Protein AF-A0AB34JFD6-F1 (afdb_monomer_lite)

Radius of gyration: 21.85 Å; chains: 1; bounding box: 67×62×61 Å

Secondary structure (DSSP, 8-state):
------TTTTTHHHHHHHHHHTT----------------------HHHHHHHHHHHHHHHHHHHHHTT-HHHHHHHHHHHHHHS-TT-TTHHHHHHHHHHHHHHTSS---HHHHHHHHHHHH-TTS-HHHHHHHHHHHHHHHHHTT-HHHHHHHHHHHHHHHHHHTTT-TT-EEEEEETTEEEEEEHHHHHHHHHHHHHHHHHHHTT-----------------

pLDDT: mean 81.13, std 20.39, range [34.66, 98.62]

Sequence (224 aa):
MRLVVLHANVVLLVFSMRALLCAGLDEPRVHSDGPAAHSHTPDSTAPASRNVVAEQRLHAAQQASVSDDWEAVARLYLEAYLRSDGTWPLKYNCLSGFASVLRERHFPINQYYTRVLQQISEESSVPPLHRVQAHFTLGFLSHLAGKETSASTFYRKALTEIREQRENIRTESVTINSRTGFQAIAVQDIFNELEQHAQENLNLLQGISRGVTASSTSDATREL

Structure (mmCIF, N/CA/C/O backbone):
data_AF-A0AB34JFD6-F1
#
_entry.id   AF-A0AB34JFD6-F1
#
loop_
_atom_site.group_PDB
_atom_site.id
_atom_site.type_symbol
_atom_site.label_atom_id
_atom_site.label_alt_id
_atom_site.label_comp_id
_atom_site.label_asym_id
_atom_site.label_entity_id
_atom_site.label_seq_id
_atom_site.pdbx_PDB_ins_code
_atom_site.Cartn_x
_atom_site.Cartn_y
_atom_site.Cartn_z
_atom_site.occupancy
_atom_site.B_iso_or_equiv
_atom_site.auth_seq_id
_atom_site.auth_comp_id
_atom_site.auth_asym_id
_atom_site.auth_atom_id
_atom_site.pdbx_PDB_model_num
ATOM 1 N N . MET A 1 1 ? -20.026 5.921 10.399 1.00 52.56 1 MET A N 1
ATOM 2 C CA . MET A 1 1 ? -18.746 6.659 10.387 1.00 52.56 1 MET A CA 1
ATOM 3 C C . MET A 1 1 ? -18.074 6.390 9.047 1.00 52.56 1 MET A C 1
ATOM 5 O O . MET A 1 1 ? -17.872 5.225 8.733 1.00 52.56 1 MET A O 1
ATOM 9 N N . ARG A 1 2 ? -17.861 7.405 8.198 1.00 56.84 2 ARG A N 1
ATOM 10 C CA . ARG A 1 2 ? -17.160 7.221 6.915 1.00 56.84 2 ARG A CA 1
ATOM 11 C C . ARG A 1 2 ? -15.669 7.426 7.175 1.00 56.84 2 ARG A C 1
ATOM 13 O O . ARG A 1 2 ? -15.296 8.487 7.663 1.00 56.84 2 ARG A O 1
ATOM 20 N N . LEU A 1 3 ? -14.857 6.401 6.923 1.00 60.34 3 LEU A N 1
ATOM 21 C CA . LEU A 1 3 ? -13.400 6.532 6.934 1.00 60.34 3 LEU A CA 1
ATOM 22 C C . LEU A 1 3 ? -12.968 7.542 5.872 1.00 60.34 3 LEU A C 1
ATOM 24 O O . LEU A 1 3 ? -13.621 7.657 4.829 1.00 60.34 3 LEU A O 1
ATOM 28 N N . VAL A 1 4 ? -11.841 8.213 6.110 1.00 66.56 4 VAL A N 1
ATOM 29 C CA . VAL A 1 4 ? -11.159 8.941 5.042 1.00 66.56 4 VAL A CA 1
ATOM 30 C C . VAL A 1 4 ? -10.513 7.890 4.146 1.00 66.56 4 VAL A C 1
ATOM 32 O O . VAL A 1 4 ? -9.439 7.354 4.419 1.00 66.56 4 VAL A O 1
ATOM 35 N N . VAL A 1 5 ? -11.258 7.502 3.114 1.00 60.69 5 VAL A N 1
ATOM 36 C CA . VAL A 1 5 ? -10.724 6.751 1.980 1.00 60.69 5 VAL A CA 1
ATOM 37 C C . VAL A 1 5 ? -9.889 7.735 1.177 1.00 60.69 5 VAL A C 1
ATOM 39 O O . VAL A 1 5 ? -10.351 8.856 0.973 1.00 60.69 5 VAL A O 1
ATOM 42 N N . LEU A 1 6 ? -8.698 7.304 0.753 1.00 55.34 6 LEU A N 1
ATOM 43 C CA . LEU A 1 6 ? -7.703 8.038 -0.038 1.00 55.34 6 LEU A CA 1
ATOM 44 C C . LEU A 1 6 ? -8.323 8.556 -1.360 1.00 55.34 6 LEU A C 1
ATOM 46 O O . LEU A 1 6 ? -8.106 8.007 -2.435 1.00 55.34 6 LEU A O 1
ATOM 50 N N . HIS A 1 7 ? -9.178 9.573 -1.278 1.00 48.34 7 HIS A N 1
ATOM 51 C CA . HIS A 1 7 ? -9.872 10.198 -2.394 1.00 48.34 7 HIS A CA 1
ATOM 52 C C . HIS A 1 7 ? -9.031 11.391 -2.828 1.00 48.34 7 HIS A C 1
ATOM 54 O O . HIS A 1 7 ? -9.126 12.440 -2.202 1.00 48.34 7 HIS A O 1
ATOM 60 N N . ALA A 1 8 ? -8.223 11.238 -3.881 1.00 43.12 8 ALA A N 1
ATOM 61 C CA . ALA A 1 8 ? -8.243 12.190 -5.003 1.00 43.12 8 ALA A CA 1
ATOM 62 C C . ALA A 1 8 ? -7.122 11.996 -6.031 1.00 43.12 8 ALA A C 1
ATOM 64 O O . ALA A 1 8 ? -7.365 12.336 -7.177 1.00 43.12 8 ALA A O 1
ATOM 65 N N . ASN A 1 9 ? -5.948 11.434 -5.720 1.00 43.62 9 ASN A N 1
ATOM 66 C CA . ASN A 1 9 ? -4.868 11.416 -6.731 1.00 43.62 9 ASN A CA 1
ATOM 67 C C . ASN A 1 9 ? -4.398 10.020 -7.162 1.00 43.62 9 ASN A C 1
ATOM 69 O O . ASN A 1 9 ? -4.050 9.839 -8.326 1.00 43.62 9 ASN A O 1
ATOM 73 N N . VAL A 1 10 ? -4.492 9.001 -6.300 1.00 44.53 10 VAL A N 1
ATOM 74 C CA . VAL A 1 10 ? -4.056 7.631 -6.650 1.00 44.53 10 VAL A CA 1
ATOM 75 C C . VAL A 1 10 ? -5.221 6.724 -7.083 1.00 44.53 10 VAL A C 1
ATOM 77 O O . VAL A 1 10 ? -5.079 5.937 -8.015 1.00 44.53 10 VAL A O 1
ATOM 80 N N . VAL A 1 11 ? -6.415 6.866 -6.491 1.00 43.91 11 VAL A N 1
ATOM 81 C CA . VAL A 1 11 ? -7.617 6.079 -6.872 1.00 43.91 11 VAL A CA 1
ATOM 82 C C . VAL A 1 11 ? -8.125 6.442 -8.273 1.00 43.91 11 VAL A C 1
ATOM 84 O O . VAL A 1 11 ? -8.681 5.609 -8.990 1.00 43.91 11 VAL A O 1
ATOM 87 N N . LEU A 1 12 ? -7.836 7.661 -8.731 1.00 45.31 12 LEU A N 1
ATOM 88 C CA . LEU A 1 12 ? -8.162 8.114 -10.079 1.00 45.31 12 LEU A CA 1
ATOM 89 C C . LEU A 1 12 ? -7.433 7.322 -11.180 1.00 45.31 12 LEU A C 1
ATOM 91 O O . LEU A 1 12 ? -7.828 7.409 -12.338 1.00 45.31 12 LEU A O 1
ATOM 95 N N . LEU A 1 13 ? -6.440 6.497 -10.849 1.00 49.78 13 LEU A N 1
ATOM 96 C CA . LEU A 1 13 ? -5.659 5.718 -11.813 1.00 49.78 13 LEU A CA 1
ATOM 97 C C . LEU A 1 13 ? -6.362 4.445 -12.276 1.00 49.78 13 LEU A C 1
ATOM 99 O O . LEU A 1 13 ? -6.335 4.136 -13.465 1.00 49.78 13 LEU A O 1
ATOM 103 N N . VAL A 1 14 ? -7.057 3.756 -11.371 1.00 47.94 14 VAL A N 1
ATOM 104 C CA . VAL A 1 14 ? -7.819 2.547 -11.719 1.00 47.94 14 VAL A CA 1
ATOM 105 C C . VAL A 1 14 ? -9.036 2.914 -12.575 1.00 47.94 14 VAL A C 1
ATOM 107 O O . VAL A 1 14 ? -9.324 2.247 -13.565 1.00 47.94 14 VAL A O 1
ATOM 110 N N . PHE A 1 15 ? -9.696 4.039 -12.275 1.00 44.38 15 PHE A N 1
ATOM 111 C CA . PHE A 1 15 ? -10.875 4.486 -13.024 1.00 44.38 15 PHE A CA 1
ATOM 112 C C . PHE A 1 15 ? -10.555 5.212 -14.338 1.00 44.38 15 PHE A C 1
ATOM 114 O O . PHE A 1 15 ? 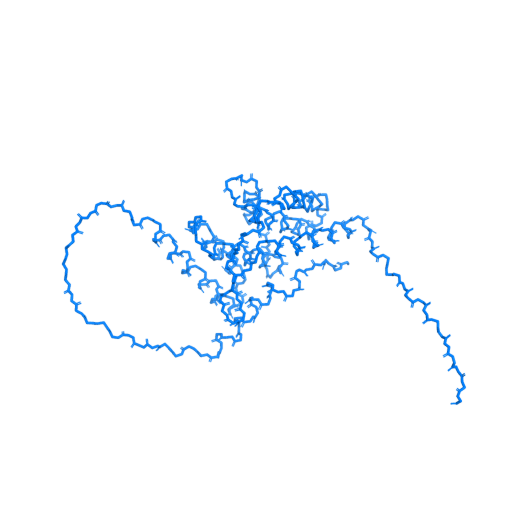-11.347 5.144 -15.277 1.00 44.38 15 PHE A O 1
ATOM 121 N N . SER A 1 16 ? -9.403 5.879 -14.459 1.00 46.16 16 SER A N 1
ATOM 122 C CA . SER A 1 16 ? -9.072 6.606 -15.698 1.00 46.16 16 SER A CA 1
ATOM 123 C C . SER A 1 16 ? -8.606 5.701 -16.836 1.00 46.16 16 SER A C 1
ATOM 125 O O . SER A 1 16 ? -8.732 6.081 -17.998 1.00 46.16 16 SER A O 1
ATOM 127 N N . MET A 1 17 ? -8.134 4.488 -16.537 1.00 44.16 17 MET A N 1
ATOM 128 C CA . MET A 1 17 ? -7.765 3.521 -17.576 1.00 44.16 17 MET A CA 1
ATOM 129 C C . MET A 1 17 ? -8.970 2.940 -18.318 1.00 44.16 17 MET A C 1
ATOM 131 O O . MET A 1 17 ? -8.853 2.665 -19.509 1.00 44.16 17 MET A O 1
ATOM 135 N N . ARG A 1 18 ? -10.148 2.856 -17.681 1.00 48.50 18 ARG A N 1
ATOM 136 C CA . ARG A 1 18 ? -11.393 2.449 -18.358 1.00 48.50 18 ARG A CA 1
ATOM 137 C C . ARG A 1 18 ? -11.782 3.426 -19.476 1.00 48.50 18 ARG A C 1
ATOM 139 O O . ARG A 1 18 ? -12.342 3.006 -20.478 1.00 48.50 18 ARG A O 1
ATOM 146 N N . ALA A 1 19 ? -11.434 4.710 -19.341 1.00 47.25 19 ALA A N 1
ATOM 147 C CA . ALA A 1 19 ? -11.661 5.714 -20.382 1.00 47.25 19 ALA A CA 1
ATOM 148 C C . ALA A 1 19 ? -10.597 5.680 -21.497 1.00 47.25 19 ALA A C 1
ATOM 150 O O . ALA A 1 19 ? -10.938 5.898 -22.656 1.00 47.25 19 ALA A O 1
ATOM 151 N N . LEU A 1 20 ? -9.330 5.381 -21.173 1.00 45.09 20 LEU A N 1
ATOM 152 C CA . LEU A 1 20 ? -8.241 5.341 -22.161 1.00 45.09 20 LEU A CA 1
ATOM 153 C C . LEU A 1 20 ? -8.241 4.060 -23.017 1.00 45.09 20 LEU A C 1
ATOM 155 O O . LEU A 1 20 ? -8.007 4.135 -24.217 1.00 45.09 20 LEU A O 1
ATOM 159 N N . LEU A 1 21 ? -8.547 2.893 -22.436 1.00 48.97 21 LEU A N 1
ATOM 160 C CA . LEU A 1 21 ? -8.591 1.614 -23.166 1.00 48.97 21 LEU A CA 1
ATOM 161 C C . LEU A 1 21 ? -9.785 1.510 -24.129 1.00 48.97 21 LEU A C 1
ATOM 163 O O . LEU A 1 21 ? -9.702 0.806 -25.131 1.00 48.97 21 LEU A O 1
ATOM 167 N N . CYS A 1 22 ? -10.869 2.252 -23.883 1.00 46.88 22 CYS A N 1
ATOM 168 C CA . CYS A 1 22 ? -11.980 2.366 -24.831 1.00 46.88 22 CYS A CA 1
ATOM 169 C C . CYS A 1 22 ? -11.708 3.358 -25.981 1.00 46.88 22 CYS A C 1
ATOM 171 O O . CYS A 1 22 ? -12.493 3.393 -26.925 1.00 46.88 22 CYS A O 1
ATOM 173 N N . ALA A 1 23 ? -10.630 4.152 -25.923 1.00 45.16 23 ALA A N 1
ATOM 174 C CA . ALA A 1 23 ? -10.366 5.245 -26.866 1.00 45.16 23 ALA A CA 1
ATOM 175 C C . ALA A 1 23 ? -9.412 4.897 -28.029 1.00 45.16 23 ALA A C 1
ATOM 177 O O . ALA A 1 23 ? -9.150 5.759 -28.861 1.00 45.16 23 ALA A O 1
ATOM 178 N N . GLY A 1 24 ? -8.959 3.644 -28.148 1.00 44.56 24 GLY A N 1
ATOM 179 C CA . GLY A 1 24 ? -8.250 3.163 -29.337 1.00 44.56 24 GLY A CA 1
ATOM 180 C C . GLY A 1 24 ? -6.726 3.212 -29.223 1.00 44.56 24 GLY A C 1
ATOM 181 O O . GLY A 1 24 ? -6.110 4.272 -29.161 1.00 44.56 24 GLY A O 1
ATOM 182 N N . LEU A 1 25 ? -6.120 2.026 -29.253 1.00 38.31 25 LEU A N 1
ATOM 183 C CA . LEU A 1 25 ? -4.723 1.839 -29.620 1.00 38.31 25 LEU A CA 1
ATOM 184 C C . LEU A 1 25 ? -4.711 1.180 -31.003 1.00 38.31 25 LEU A C 1
ATOM 186 O O . LEU A 1 25 ? -4.852 -0.035 -31.118 1.00 38.31 25 LEU A O 1
ATOM 190 N N . ASP A 1 26 ? -4.587 2.000 -32.047 1.00 39.81 26 ASP A N 1
ATOM 191 C CA . ASP A 1 26 ? -4.071 1.543 -33.337 1.00 39.81 26 ASP A CA 1
ATOM 192 C C . ASP A 1 26 ? -2.579 1.244 -33.139 1.00 39.81 26 ASP A C 1
ATOM 194 O O . ASP A 1 26 ? -1.759 2.153 -32.988 1.00 39.81 26 ASP A O 1
ATOM 198 N N . GLU A 1 27 ? -2.220 -0.037 -33.073 1.00 34.66 27 GLU A N 1
ATOM 199 C CA . GLU A 1 27 ? -0.820 -0.447 -32.992 1.00 34.66 27 GLU A CA 1
ATOM 200 C C . GLU A 1 27 ? -0.107 -0.225 -34.340 1.00 34.66 27 GLU A C 1
ATOM 202 O O . GLU A 1 27 ? -0.566 -0.723 -35.377 1.00 34.66 27 GLU A O 1
ATOM 207 N N . PRO A 1 28 ? 1.057 0.450 -34.372 1.00 39.81 28 PRO A N 1
ATOM 208 C CA . PRO A 1 28 ? 1.896 0.466 -35.559 1.00 39.81 28 PRO A CA 1
ATOM 209 C C . PRO A 1 28 ? 2.534 -0.917 -35.761 1.00 39.81 28 PRO A C 1
ATOM 211 O O . PRO A 1 28 ? 3.374 -1.363 -34.980 1.00 39.81 28 PRO A O 1
ATOM 214 N N . ARG A 1 29 ? 2.151 -1.597 -36.848 1.00 36.78 29 ARG A N 1
ATOM 215 C CA . ARG A 1 29 ? 2.790 -2.838 -37.315 1.00 36.78 29 ARG A CA 1
ATOM 216 C C . ARG A 1 29 ? 4.260 -2.580 -37.651 1.00 36.78 29 ARG A C 1
ATOM 218 O O . ARG A 1 29 ? 4.564 -1.959 -38.666 1.00 36.78 29 ARG A O 1
ATOM 225 N N . VAL A 1 30 ? 5.167 -3.115 -36.840 1.00 47.16 30 VAL A N 1
ATOM 226 C CA . VAL A 1 30 ? 6.602 -3.151 -37.144 1.00 47.16 30 VAL A CA 1
ATOM 227 C C . VAL A 1 30 ? 6.907 -4.418 -37.948 1.00 47.16 30 VAL A C 1
ATOM 229 O O . VAL A 1 30 ? 6.639 -5.531 -37.501 1.00 47.16 30 VAL A O 1
ATOM 232 N N . HIS A 1 31 ? 7.438 -4.244 -39.160 1.00 43.56 31 HIS A N 1
ATOM 233 C CA . HIS A 1 31 ? 8.018 -5.316 -39.974 1.00 43.56 31 HIS A CA 1
ATOM 234 C C . HIS A 1 31 ? 9.386 -5.728 -39.417 1.00 43.56 31 HIS A C 1
ATOM 236 O O . HIS A 1 31 ? 10.233 -4.872 -39.168 1.00 43.56 31 HIS A O 1
ATOM 242 N N . SER A 1 32 ? 9.608 -7.036 -39.257 1.00 41.19 32 SER A N 1
ATOM 243 C CA . SER A 1 32 ? 10.909 -7.616 -38.920 1.00 41.19 32 SER A CA 1
ATOM 244 C C . SER A 1 32 ? 11.476 -8.377 -40.118 1.00 41.19 32 SER A C 1
ATOM 246 O O . SER A 1 32 ? 10.872 -9.362 -40.539 1.00 41.19 32 SER A O 1
ATOM 248 N N . ASP A 1 33 ? 12.653 -7.977 -40.593 1.00 46.12 33 ASP A N 1
ATOM 249 C CA . ASP A 1 33 ? 13.474 -8.762 -41.516 1.00 46.12 33 ASP A CA 1
ATOM 250 C C . ASP A 1 33 ? 14.865 -9.016 -40.915 1.00 46.12 33 ASP A C 1
ATOM 252 O O . ASP A 1 33 ? 15.607 -8.083 -40.616 1.00 46.12 33 ASP A O 1
ATOM 256 N N . GLY A 1 34 ? 15.220 -10.302 -40.825 1.00 42.66 34 GLY A N 1
ATOM 257 C CA . GLY A 1 34 ? 16.550 -10.816 -41.182 1.00 42.66 34 GLY A CA 1
ATOM 258 C C . GLY A 1 34 ? 17.643 -10.971 -40.100 1.00 42.66 34 GLY A C 1
ATOM 259 O O . GLY A 1 34 ? 17.653 -10.233 -39.123 1.00 42.66 34 GLY A O 1
ATOM 260 N N . PRO A 1 35 ? 18.579 -11.944 -40.252 1.00 63.28 35 PRO A N 1
ATOM 261 C CA . PRO A 1 35 ? 19.191 -12.661 -39.124 1.00 63.28 35 PRO A CA 1
ATOM 262 C C . PRO A 1 35 ? 20.736 -12.582 -39.010 1.00 63.28 35 PRO A C 1
ATOM 264 O O . PRO A 1 35 ? 21.420 -12.201 -39.954 1.00 63.28 35 PRO A O 1
ATOM 267 N N . ALA A 1 36 ? 21.246 -13.094 -37.872 1.00 46.47 36 ALA A N 1
ATOM 268 C CA . ALA A 1 36 ? 22.411 -13.997 -37.702 1.00 46.47 36 ALA A CA 1
ATOM 269 C C . ALA A 1 36 ? 23.530 -13.592 -36.699 1.00 46.47 36 ALA A C 1
ATOM 271 O O . ALA A 1 36 ? 24.209 -12.585 -36.851 1.00 46.47 36 ALA A O 1
ATOM 272 N N . ALA A 1 37 ? 23.782 -14.544 -35.781 1.00 46.91 37 ALA A N 1
ATOM 273 C CA . ALA A 1 37 ? 25.081 -15.105 -35.365 1.00 46.91 37 ALA A CA 1
ATOM 274 C C . ALA A 1 37 ? 25.967 -14.465 -34.254 1.00 46.91 37 ALA A C 1
ATOM 276 O O . ALA A 1 37 ? 26.655 -13.473 -34.443 1.00 46.91 37 ALA A O 1
ATOM 277 N N . HIS A 1 38 ? 26.056 -15.248 -33.162 1.00 48.41 38 HIS A N 1
ATOM 278 C CA . HIS A 1 38 ? 27.198 -15.561 -32.275 1.00 48.41 38 HIS A CA 1
ATOM 279 C C . HIS A 1 38 ? 27.857 -14.483 -31.388 1.00 48.41 38 HIS A C 1
ATOM 281 O O . HIS A 1 38 ? 28.717 -13.732 -31.822 1.00 48.41 38 HIS A O 1
ATOM 287 N N . SER A 1 39 ? 27.662 -14.605 -30.067 1.00 42.84 39 SER A N 1
ATOM 288 C CA . SER A 1 39 ? 28.746 -14.985 -29.136 1.00 42.84 39 SER A CA 1
ATOM 289 C C . SER A 1 39 ? 28.167 -15.392 -27.773 1.00 42.84 39 SER A C 1
ATOM 291 O O . SER A 1 39 ? 27.260 -14.752 -27.248 1.00 42.84 39 SER A O 1
ATOM 293 N N . HIS A 1 40 ? 28.652 -16.510 -27.232 1.00 54.66 40 HIS A N 1
ATOM 294 C CA . HIS A 1 40 ? 28.313 -16.988 -25.894 1.00 54.66 40 HIS A CA 1
ATOM 295 C C . HIS A 1 40 ? 29.244 -16.317 -24.879 1.00 54.66 40 HIS A C 1
ATOM 297 O O . HIS A 1 40 ? 30.433 -16.628 -24.826 1.00 54.66 40 HIS A O 1
ATOM 303 N N . THR A 1 41 ? 28.690 -15.443 -24.046 1.00 54.88 41 THR A N 1
ATOM 304 C CA . THR A 1 41 ? 29.249 -15.057 -22.746 1.00 54.88 41 THR A CA 1
ATOM 305 C C . THR A 1 41 ? 28.314 -15.562 -21.644 1.00 54.88 41 THR A C 1
ATOM 307 O O . THR A 1 41 ? 27.093 -15.546 -21.825 1.00 54.88 41 THR A O 1
ATOM 310 N N . PRO A 1 42 ? 28.842 -16.067 -20.516 1.00 53.03 42 PRO A N 1
ATOM 311 C CA . PRO A 1 42 ? 28.006 -16.548 -19.434 1.00 53.03 42 PRO A CA 1
ATOM 312 C C . PRO A 1 42 ? 27.448 -15.374 -18.617 1.00 53.03 42 PRO A C 1
ATOM 314 O O . PRO A 1 42 ? 28.182 -14.543 -18.093 1.00 53.03 42 PRO A O 1
ATOM 317 N N . ASP A 1 43 ? 26.121 -15.384 -18.523 1.00 49.81 43 ASP A N 1
ATOM 318 C CA . ASP A 1 43 ? 25.337 -15.197 -17.300 1.00 49.81 43 ASP A CA 1
ATOM 319 C C . ASP A 1 43 ? 25.352 -13.821 -16.602 1.00 49.81 43 ASP A C 1
ATOM 321 O O . ASP A 1 43 ? 25.936 -13.614 -15.541 1.00 49.81 43 ASP A O 1
ATOM 325 N N . SER A 1 44 ? 24.597 -12.879 -17.180 1.00 49.16 44 SER A N 1
ATOM 326 C CA . SER A 1 44 ? 24.028 -11.726 -16.458 1.00 49.16 44 SER A CA 1
ATOM 327 C C . SER A 1 44 ? 22.696 -11.273 -17.088 1.00 49.16 44 SER A C 1
ATOM 329 O O . SER A 1 44 ? 22.477 -10.106 -17.399 1.00 49.16 44 SER A O 1
ATOM 331 N N . THR A 1 45 ? 21.785 -12.217 -17.347 1.00 51.06 45 THR A N 1
ATOM 332 C CA . THR A 1 45 ? 20.439 -11.960 -17.921 1.00 51.06 45 THR A CA 1
ATOM 333 C C . THR A 1 45 ? 19.310 -12.016 -16.877 1.00 51.06 45 THR A C 1
ATOM 335 O O . THR A 1 45 ? 18.132 -11.805 -17.186 1.00 51.06 45 THR A O 1
ATOM 338 N N . ALA A 1 46 ? 19.648 -12.263 -15.610 1.00 56.16 46 ALA A N 1
ATOM 339 C CA . ALA A 1 46 ? 18.684 -12.451 -14.527 1.00 56.16 46 ALA A CA 1
ATOM 340 C C . ALA A 1 46 ? 17.851 -11.206 -14.117 1.00 56.16 46 ALA A C 1
ATOM 342 O O . ALA A 1 46 ? 16.689 -11.404 -13.758 1.00 56.16 46 ALA A O 1
ATOM 343 N N . PRO A 1 47 ? 18.350 -9.948 -14.149 1.00 58.25 47 PRO A N 1
ATOM 344 C CA . PRO A 1 47 ? 17.542 -8.795 -13.734 1.00 58.25 47 PRO A CA 1
ATOM 345 C C . PRO A 1 47 ? 16.551 -8.338 -14.815 1.00 58.25 47 PRO A C 1
ATOM 347 O O . PRO A 1 47 ? 15.369 -8.147 -14.531 1.00 58.25 47 PRO A O 1
ATOM 350 N N . ALA A 1 48 ? 16.986 -8.261 -16.078 1.00 63.00 48 ALA A N 1
ATOM 351 C CA . ALA A 1 48 ? 16.130 -7.818 -17.183 1.00 63.00 48 ALA A CA 1
ATOM 352 C C . ALA A 1 48 ? 14.912 -8.738 -17.388 1.00 63.00 48 ALA A C 1
ATOM 354 O O . ALA A 1 48 ? 13.800 -8.264 -17.604 1.00 63.00 48 ALA A O 1
ATOM 355 N N . SER A 1 49 ? 15.092 -10.055 -17.239 1.00 80.00 49 SER A N 1
ATOM 356 C CA . SER A 1 49 ? 13.997 -11.026 -17.382 1.00 80.00 49 SER A CA 1
ATOM 357 C C . SER A 1 49 ? 12.929 -10.913 -16.287 1.00 80.00 49 SER A C 1
ATOM 359 O O . SER A 1 49 ? 11.747 -11.130 -16.555 1.00 80.00 49 SER A O 1
ATOM 361 N N . ARG A 1 50 ? 13.307 -10.535 -15.059 1.00 86.62 50 ARG A N 1
ATOM 362 C CA . ARG A 1 50 ? 12.371 -10.381 -13.934 1.00 86.62 50 ARG A CA 1
ATOM 363 C C . ARG A 1 50 ? 11.416 -9.211 -14.131 1.00 86.62 50 ARG A C 1
ATOM 365 O O . ARG A 1 50 ? 10.211 -9.371 -13.937 1.00 86.62 50 ARG A O 1
ATOM 372 N N . ASN A 1 51 ? 11.937 -8.069 -14.570 1.00 91.25 51 ASN A N 1
ATOM 373 C CA . ASN A 1 51 ? 11.113 -6.883 -14.792 1.00 91.25 51 ASN A CA 1
ATOM 374 C C . ASN A 1 51 ? 10.186 -7.041 -16.000 1.00 91.25 51 ASN A C 1
ATOM 376 O O . ASN A 1 51 ? 9.055 -6.580 -15.929 1.00 91.25 51 ASN A O 1
ATOM 380 N N . VAL A 1 52 ? 10.592 -7.782 -17.039 1.00 92.56 52 VAL A N 1
ATOM 381 C CA . VAL A 1 52 ? 9.700 -8.130 -18.162 1.00 92.56 52 VAL A CA 1
ATOM 382 C C . VAL A 1 52 ? 8.481 -8.915 -17.673 1.00 92.56 52 VAL A C 1
ATOM 384 O O . VAL A 1 52 ? 7.349 -8.598 -18.032 1.00 92.56 52 VAL A O 1
ATOM 387 N N . VAL A 1 53 ? 8.680 -9.915 -16.806 1.00 94.31 53 VAL A N 1
ATOM 388 C CA . VAL A 1 53 ? 7.554 -10.659 -16.219 1.00 94.31 53 VAL A CA 1
ATOM 389 C C . VAL A 1 53 ? 6.703 -9.746 -15.335 1.00 94.31 53 VAL A C 1
ATOM 391 O O . VAL A 1 53 ? 5.479 -9.823 -15.389 1.00 94.31 53 VAL A O 1
ATOM 394 N N . ALA A 1 54 ? 7.317 -8.874 -14.531 1.00 94.88 54 ALA A N 1
ATOM 395 C CA . ALA A 1 54 ? 6.580 -7.929 -13.694 1.00 94.88 54 ALA A CA 1
ATOM 396 C C . ALA A 1 54 ? 5.720 -6.958 -14.526 1.00 94.88 54 ALA A C 1
ATOM 398 O O . ALA A 1 54 ? 4.560 -6.721 -14.192 1.00 94.88 54 ALA A O 1
ATOM 399 N N . GLU A 1 55 ? 6.248 -6.463 -15.642 1.00 93.81 55 GLU A N 1
ATOM 400 C CA . GLU A 1 55 ? 5.550 -5.580 -16.574 1.00 93.81 55 GLU A CA 1
ATOM 401 C C . GLU A 1 55 ? 4.375 -6.281 -17.265 1.00 93.81 55 GLU A C 1
ATOM 403 O O . GLU A 1 55 ? 3.270 -5.742 -17.299 1.00 93.81 55 GLU A O 1
ATOM 408 N N . GLN A 1 56 ? 4.557 -7.532 -17.702 1.00 95.31 56 GLN A N 1
ATOM 409 C CA . GLN A 1 56 ? 3.463 -8.353 -18.232 1.00 95.31 56 GLN A CA 1
ATOM 410 C C . GLN A 1 56 ? 2.327 -8.525 -17.213 1.00 95.31 56 GLN A C 1
ATOM 412 O O . GLN A 1 56 ? 1.152 -8.457 -17.575 1.00 95.31 56 GLN A O 1
ATOM 417 N N . ARG A 1 57 ? 2.654 -8.726 -15.929 1.00 96.94 57 ARG A N 1
ATOM 418 C CA . ARG A 1 57 ? 1.652 -8.841 -14.854 1.00 96.94 57 ARG A CA 1
ATOM 419 C C . ARG A 1 57 ? 0.951 -7.519 -14.576 1.00 96.94 57 ARG A C 1
ATOM 421 O O . ARG A 1 57 ? -0.263 -7.518 -14.397 1.00 96.94 57 ARG A O 1
ATOM 428 N N . LEU A 1 58 ? 1.686 -6.409 -14.592 1.00 94.25 58 LEU A N 1
ATOM 429 C CA . LEU A 1 58 ? 1.113 -5.072 -14.463 1.00 94.25 58 LEU A CA 1
ATOM 430 C C . LEU A 1 58 ? 0.122 -4.781 -15.601 1.00 94.25 58 LEU A C 1
ATOM 432 O O . LEU A 1 58 ? -0.995 -4.348 -15.334 1.00 94.25 58 LEU A O 1
ATOM 436 N N . HIS A 1 59 ? 0.487 -5.081 -16.848 1.00 92.69 59 HIS A N 1
ATOM 437 C CA . HIS A 1 59 ? -0.406 -4.924 -17.997 1.00 92.69 59 HIS A CA 1
ATOM 438 C C . HIS A 1 59 ? -1.643 -5.830 -17.892 1.00 92.69 59 HIS A C 1
ATOM 440 O O . HIS A 1 59 ? -2.771 -5.381 -18.086 1.00 92.69 59 HIS A O 1
ATOM 446 N N . ALA A 1 60 ? -1.465 -7.094 -17.495 1.00 94.62 60 ALA A N 1
ATOM 447 C CA . ALA A 1 60 ? -2.585 -8.003 -17.264 1.00 94.62 60 ALA A CA 1
ATOM 448 C C . ALA A 1 60 ? -3.528 -7.498 -16.155 1.00 94.62 60 ALA A C 1
ATOM 450 O O . ALA A 1 60 ? -4.742 -7.643 -16.279 1.00 94.62 60 ALA A O 1
ATOM 451 N N . ALA A 1 61 ? -3.004 -6.872 -15.092 1.00 93.81 61 ALA A N 1
ATOM 452 C CA . ALA A 1 61 ? -3.827 -6.259 -14.047 1.00 93.81 61 ALA A CA 1
ATOM 453 C C . ALA A 1 61 ? -4.701 -5.124 -14.609 1.00 93.81 61 ALA A C 1
ATOM 455 O O . ALA A 1 61 ? -5.871 -5.006 -14.251 1.00 93.81 61 ALA A O 1
ATOM 456 N N . GLN A 1 62 ? -4.154 -4.318 -15.523 1.00 89.69 62 GLN A N 1
ATOM 457 C CA . GLN A 1 62 ? -4.881 -3.234 -16.193 1.00 89.69 62 GLN A CA 1
ATOM 458 C C . GLN A 1 62 ? -5.965 -3.760 -17.140 1.00 89.69 62 GLN A C 1
ATOM 460 O O . GLN A 1 62 ? -7.023 -3.156 -17.256 1.00 89.69 62 GLN A O 1
ATOM 465 N N . GLN A 1 63 ? -5.740 -4.900 -17.792 1.00 90.56 63 GLN A N 1
ATOM 466 C CA . GLN A 1 63 ? -6.768 -5.550 -18.608 1.00 90.56 63 GLN A CA 1
ATOM 467 C C . GLN A 1 63 ? -7.868 -6.184 -17.744 1.00 90.56 63 GLN A C 1
ATOM 469 O O . GLN A 1 63 ? -9.052 -6.053 -18.051 1.00 90.56 63 GLN A O 1
ATOM 474 N N . ALA A 1 64 ? -7.498 -6.836 -16.638 1.00 91.38 64 ALA A N 1
ATOM 475 C CA . ALA A 1 64 ? -8.449 -7.462 -15.720 1.00 91.38 64 ALA A CA 1
ATOM 476 C C . ALA A 1 64 ? -9.396 -6.440 -15.067 1.00 91.38 64 ALA A C 1
ATOM 478 O O . ALA A 1 64 ? -10.559 -6.761 -14.823 1.00 91.38 64 ALA A O 1
ATOM 479 N N . SER A 1 65 ? -8.946 -5.196 -14.855 1.00 90.12 65 SER A N 1
ATOM 480 C CA . SER A 1 65 ? -9.794 -4.137 -14.291 1.00 90.12 65 SER A CA 1
ATOM 481 C C . SER A 1 65 ? -10.929 -3.715 -15.227 1.00 90.12 65 SER A C 1
ATOM 483 O O . SER A 1 65 ? -11.969 -3.268 -14.755 1.00 90.12 65 SER A O 1
ATOM 485 N N . VAL A 1 66 ? -10.785 -3.919 -16.542 1.00 90.25 66 VAL A N 1
ATOM 486 C CA . VAL A 1 66 ? -11.866 -3.701 -17.520 1.00 90.25 66 VAL A CA 1
ATOM 487 C C . VAL A 1 66 ? -12.972 -4.749 -17.372 1.00 90.25 66 VAL A C 1
ATOM 489 O O . VAL A 1 66 ? -14.133 -4.458 -17.647 1.00 90.25 66 VAL A O 1
ATOM 492 N N . SER A 1 67 ? -12.622 -5.955 -16.918 1.00 91.00 67 SER A N 1
ATOM 493 C CA . SER A 1 67 ? -13.561 -7.069 -16.725 1.00 91.00 67 SER A CA 1
ATOM 494 C C . SER A 1 67 ? -14.203 -7.085 -15.331 1.00 91.00 67 SER A C 1
ATOM 496 O O . SER A 1 67 ? -14.908 -8.037 -15.009 1.00 91.00 67 SER A O 1
ATOM 498 N N . ASP A 1 68 ? -13.939 -6.069 -14.498 1.00 91.62 68 ASP A N 1
ATOM 499 C CA . ASP A 1 68 ? -14.386 -5.967 -13.101 1.00 91.62 68 ASP A CA 1
ATOM 500 C C . ASP A 1 68 ? -13.999 -7.196 -12.223 1.00 91.62 68 ASP A C 1
ATOM 502 O O . ASP A 1 68 ? -14.580 -7.423 -11.159 1.00 91.62 68 ASP A O 1
ATOM 506 N N . ASP A 1 69 ? -12.976 -7.977 -12.616 1.00 94.50 69 ASP A N 1
ATOM 507 C CA . ASP A 1 69 ? -12.407 -9.075 -11.810 1.00 94.50 69 ASP A CA 1
ATOM 508 C C . ASP A 1 69 ? -11.355 -8.527 -10.835 1.00 94.50 69 ASP A C 1
ATOM 510 O O . ASP A 1 69 ? -10.138 -8.649 -11.008 1.00 94.50 69 ASP A O 1
ATOM 514 N N . TRP A 1 70 ? -11.842 -7.857 -9.796 1.00 95.31 70 TRP A N 1
ATOM 515 C CA . TRP A 1 70 ? -11.005 -7.137 -8.841 1.00 95.31 70 TRP A CA 1
ATOM 516 C C . TRP A 1 70 ? -10.056 -8.037 -8.040 1.00 95.31 70 TRP A C 1
ATOM 518 O O . TRP A 1 70 ? -8.979 -7.583 -7.644 1.00 95.31 70 TRP A O 1
ATOM 528 N N . GLU A 1 71 ? -10.408 -9.307 -7.817 1.00 96.56 71 GLU A N 1
ATOM 529 C CA . GLU A 1 71 ? -9.507 -10.254 -7.155 1.00 96.56 71 GLU A CA 1
ATOM 530 C C . GLU A 1 71 ? -8.326 -10.609 -8.068 1.00 96.56 71 GLU A C 1
ATOM 532 O O . GLU A 1 71 ? -7.174 -10.589 -7.617 1.00 96.56 71 GLU A O 1
ATOM 537 N N . ALA A 1 72 ? -8.576 -10.857 -9.359 1.00 96.62 72 ALA A N 1
ATOM 538 C CA . ALA A 1 72 ? -7.504 -11.051 -10.330 1.00 96.62 72 ALA A CA 1
ATOM 539 C C . ALA A 1 72 ? -6.614 -9.808 -10.445 1.00 96.62 72 ALA A C 1
ATOM 541 O O . ALA A 1 72 ? -5.390 -9.949 -10.458 1.00 96.62 72 ALA A O 1
ATOM 542 N N . VAL A 1 73 ? -7.193 -8.602 -10.448 1.00 96.50 73 VAL A N 1
ATOM 543 C CA . VAL A 1 73 ? -6.434 -7.338 -10.452 1.00 96.50 73 VAL A CA 1
ATOM 544 C C . VAL A 1 73 ? -5.493 -7.262 -9.246 1.00 96.50 73 VAL A C 1
ATOM 546 O O . VAL A 1 73 ? -4.295 -7.023 -9.415 1.00 96.50 73 VAL A O 1
ATOM 549 N N . ALA A 1 74 ? -5.997 -7.507 -8.030 1.00 96.94 74 ALA A N 1
ATOM 550 C CA . ALA A 1 74 ? -5.181 -7.490 -6.814 1.00 96.94 74 ALA A CA 1
ATOM 551 C C . ALA A 1 74 ? -4.032 -8.503 -6.885 1.00 96.94 74 ALA A C 1
ATOM 553 O O . ALA A 1 74 ? -2.879 -8.167 -6.601 1.00 96.94 74 ALA A O 1
ATOM 554 N N . ARG A 1 75 ? -4.337 -9.736 -7.302 1.00 97.94 75 ARG A N 1
ATOM 555 C CA . ARG A 1 75 ? -3.345 -10.800 -7.453 1.00 97.94 75 ARG A CA 1
ATOM 556 C C . ARG A 1 75 ? -2.270 -10.434 -8.472 1.00 97.94 75 ARG A C 1
ATOM 558 O O . ARG A 1 75 ? -1.094 -10.631 -8.188 1.00 97.94 75 ARG A O 1
ATOM 565 N N . LEU A 1 76 ? -2.642 -9.881 -9.624 1.00 97.88 76 LEU A N 1
ATOM 566 C CA . LEU A 1 76 ? -1.702 -9.519 -10.688 1.00 97.88 76 LEU A CA 1
ATOM 567 C C . LEU A 1 76 ? -0.796 -8.347 -10.291 1.00 97.88 76 LEU A C 1
ATOM 569 O O . LEU A 1 76 ? 0.408 -8.410 -10.539 1.00 97.88 76 LEU A O 1
ATOM 573 N N . TYR A 1 77 ? -1.322 -7.332 -9.597 1.00 97.31 77 TYR A N 1
ATOM 574 C CA . TYR A 1 77 ? -0.485 -6.281 -9.007 1.00 97.31 77 TYR A CA 1
ATOM 575 C C . TYR A 1 77 ? 0.509 -6.841 -7.987 1.00 97.31 77 TYR A C 1
ATOM 577 O O . TYR A 1 77 ? 1.683 -6.461 -7.989 1.00 97.31 77 TYR A O 1
ATOM 585 N N . LEU A 1 78 ? 0.064 -7.765 -7.133 1.00 98.06 78 LEU A N 1
ATOM 586 C CA . LEU A 1 78 ? 0.946 -8.402 -6.164 1.00 98.06 78 LEU A CA 1
ATOM 587 C C . LEU A 1 78 ? 2.013 -9.272 -6.848 1.00 98.06 78 LEU A C 1
ATOM 589 O O . LEU A 1 78 ? 3.186 -9.205 -6.484 1.00 98.06 78 LEU A O 1
ATOM 593 N N . GLU A 1 79 ? 1.638 -10.058 -7.858 1.00 97.81 79 GLU A N 1
ATOM 594 C CA . GLU A 1 79 ? 2.577 -10.843 -8.665 1.00 97.81 79 GLU A CA 1
ATOM 595 C C . GLU A 1 79 ? 3.626 -9.931 -9.321 1.00 97.81 79 GLU A C 1
ATOM 597 O O . GLU A 1 79 ? 4.817 -10.231 -9.240 1.00 97.81 79 GLU A O 1
ATOM 602 N N . ALA A 1 80 ? 3.220 -8.796 -9.901 1.00 97.00 80 ALA A N 1
ATOM 603 C CA . ALA A 1 80 ? 4.139 -7.811 -10.472 1.00 97.00 80 ALA A CA 1
ATOM 604 C C . ALA A 1 80 ? 5.125 -7.272 -9.420 1.00 97.00 80 ALA A C 1
ATOM 606 O O . ALA A 1 80 ? 6.339 -7.278 -9.635 1.00 97.00 80 ALA A O 1
ATOM 607 N N . TYR A 1 81 ? 4.620 -6.890 -8.242 1.00 97.25 81 TYR A N 1
ATOM 608 C CA . TYR A 1 81 ? 5.444 -6.411 -7.132 1.00 97.25 81 TYR A CA 1
ATOM 609 C C . TYR A 1 81 ? 6.500 -7.439 -6.702 1.00 97.25 81 TYR A C 1
ATOM 611 O O . TYR A 1 81 ? 7.683 -7.108 -6.599 1.00 97.25 81 TYR A O 1
ATOM 619 N N . LEU A 1 82 ? 6.092 -8.693 -6.488 1.00 96.19 82 LEU A N 1
ATOM 620 C CA . LEU A 1 82 ? 6.972 -9.759 -6.001 1.00 96.19 82 LEU A CA 1
ATOM 621 C C . LEU A 1 82 ? 7.990 -10.230 -7.049 1.00 96.19 82 LEU A C 1
ATOM 623 O O . LEU A 1 82 ? 9.064 -10.706 -6.686 1.00 96.19 82 LEU A O 1
ATOM 627 N N . ARG A 1 83 ? 7.662 -10.129 -8.342 1.00 95.12 83 ARG A N 1
ATOM 628 C CA . ARG A 1 83 ? 8.546 -10.549 -9.443 1.00 95.12 83 ARG A CA 1
ATOM 629 C C . ARG A 1 83 ? 9.556 -9.481 -9.842 1.00 95.12 83 ARG A C 1
ATOM 631 O O . ARG A 1 83 ? 10.598 -9.841 -10.378 1.00 95.12 83 ARG A O 1
ATOM 638 N N . SER A 1 84 ? 9.264 -8.212 -9.574 1.00 94.44 84 SER A N 1
ATOM 639 C CA . SER A 1 84 ? 10.162 -7.099 -9.885 1.00 94.44 84 SER A CA 1
ATOM 640 C C . SER A 1 84 ? 11.441 -7.109 -9.049 1.00 94.44 84 SER A C 1
ATOM 642 O O . SER A 1 84 ? 11.428 -7.438 -7.854 1.00 94.44 84 SER A O 1
ATOM 644 N N . ASP A 1 85 ? 12.554 -6.687 -9.646 1.00 91.69 85 ASP A N 1
ATOM 645 C CA . ASP A 1 85 ? 13.760 -6.384 -8.875 1.00 91.69 85 ASP A CA 1
ATOM 646 C C . ASP A 1 85 ? 13.592 -5.103 -8.034 1.00 91.69 85 ASP A C 1
ATOM 648 O O . ASP A 1 85 ? 12.592 -4.397 -8.130 1.00 91.69 85 ASP A O 1
ATOM 652 N N . GLY A 1 86 ? 14.527 -4.833 -7.119 1.00 87.12 86 GLY A N 1
ATOM 653 C CA . GLY A 1 86 ? 14.458 -3.653 -6.245 1.00 87.12 86 GLY A CA 1
ATOM 654 C C . GLY A 1 86 ? 14.668 -2.316 -6.964 1.00 87.12 86 GLY A C 1
ATOM 655 O O . GLY A 1 86 ? 14.313 -1.283 -6.410 1.00 87.12 86 GLY A O 1
ATOM 656 N N . THR A 1 87 ? 15.219 -2.334 -8.178 1.00 88.06 87 THR A N 1
ATOM 657 C CA . THR A 1 87 ? 15.562 -1.140 -8.963 1.00 88.06 87 THR A CA 1
ATOM 658 C C . THR A 1 87 ? 14.476 -0.740 -9.956 1.00 88.06 87 THR A C 1
ATOM 660 O O . THR A 1 87 ? 14.558 0.326 -10.563 1.00 88.06 87 THR A O 1
ATOM 663 N N . TRP A 1 88 ? 13.449 -1.574 -10.134 1.00 88.69 88 TRP A N 1
ATOM 664 C CA . TRP A 1 88 ? 12.390 -1.318 -11.095 1.00 88.69 88 TRP A CA 1
ATOM 665 C C . TRP A 1 88 ? 11.524 -0.120 -10.668 1.00 88.69 88 TRP A C 1
ATOM 667 O O . TRP A 1 88 ? 10.861 -0.181 -9.625 1.00 88.69 88 TRP A O 1
ATOM 677 N N . PRO A 1 89 ? 11.447 0.955 -11.477 1.00 86.88 89 PRO A N 1
ATOM 678 C CA . PRO A 1 89 ? 10.789 2.205 -11.082 1.00 86.88 89 PRO A CA 1
ATOM 679 C C . PRO A 1 89 ? 9.280 2.062 -10.833 1.00 86.88 89 PRO A C 1
ATOM 681 O O . PRO A 1 89 ? 8.691 2.874 -10.119 1.00 86.88 89 PRO A O 1
ATOM 684 N N . LEU A 1 90 ? 8.649 1.019 -11.386 1.00 90.94 90 LEU A N 1
ATOM 685 C CA . LEU A 1 90 ? 7.216 0.739 -11.243 1.00 90.94 90 LEU A CA 1
ATOM 686 C C . LEU A 1 90 ? 6.889 -0.190 -10.066 1.00 90.94 90 LEU A C 1
ATOM 688 O O . LEU A 1 90 ? 5.721 -0.524 -9.845 1.00 90.94 90 LEU A O 1
ATOM 692 N N . LYS A 1 91 ? 7.882 -0.604 -9.274 1.00 94.94 91 LYS A N 1
ATOM 693 C CA . LYS A 1 91 ? 7.645 -1.499 -8.138 1.00 94.94 91 LYS A CA 1
ATOM 694 C C . LYS A 1 91 ? 6.687 -0.890 -7.120 1.00 94.94 91 LYS A C 1
ATOM 696 O O . LYS A 1 91 ? 5.720 -1.542 -6.727 1.00 94.94 91 LYS A O 1
ATOM 701 N N . TYR A 1 92 ? 6.898 0.372 -6.742 1.00 94.94 92 TYR A N 1
ATOM 702 C CA . TYR A 1 92 ? 5.981 1.063 -5.832 1.00 94.94 92 TYR A CA 1
ATOM 703 C C . TYR A 1 92 ? 4.569 1.185 -6.420 1.00 94.94 92 TYR A C 1
ATOM 705 O O . TYR A 1 92 ? 3.586 0.981 -5.710 1.00 94.94 92 TYR A O 1
ATOM 713 N N . ASN A 1 93 ? 4.455 1.444 -7.727 1.00 93.31 93 ASN A N 1
ATOM 714 C CA . ASN A 1 93 ? 3.171 1.509 -8.424 1.00 93.31 93 ASN A CA 1
ATOM 715 C C . ASN A 1 93 ? 2.378 0.202 -8.259 1.00 93.31 93 ASN A C 1
ATOM 717 O O . ASN A 1 93 ? 1.206 0.236 -7.887 1.00 93.31 93 ASN A O 1
ATOM 721 N N . CYS A 1 94 ? 3.038 -0.949 -8.407 1.00 95.56 94 CYS A N 1
ATOM 722 C CA . CYS A 1 94 ? 2.400 -2.251 -8.222 1.00 95.56 94 CYS A CA 1
ATOM 723 C C . CYS A 1 94 ? 1.875 -2.450 -6.791 1.00 95.56 94 CYS A C 1
ATOM 725 O O . CYS A 1 94 ? 0.733 -2.872 -6.605 1.00 95.56 94 CYS A O 1
ATOM 727 N N . LEU A 1 95 ? 2.668 -2.092 -5.774 1.00 97.00 95 LEU A N 1
ATOM 728 C CA . LEU A 1 95 ? 2.223 -2.151 -4.377 1.00 97.00 95 LEU A CA 1
ATOM 729 C C . LEU A 1 95 ? 1.064 -1.188 -4.104 1.00 97.00 95 LEU A C 1
ATOM 731 O O . LEU A 1 95 ? 0.107 -1.550 -3.423 1.00 97.00 95 LEU A O 1
ATOM 735 N N . SER A 1 96 ? 1.144 0.035 -4.626 1.00 95.00 96 SER A N 1
ATOM 736 C CA . SER A 1 96 ? 0.107 1.050 -4.458 1.00 95.00 96 SER A CA 1
ATOM 737 C C . SER A 1 96 ? -1.213 0.624 -5.113 1.00 95.00 96 SER A C 1
ATOM 739 O O . SER A 1 96 ? -2.273 0.756 -4.494 1.00 95.00 96 SER A O 1
ATOM 741 N N . GLY A 1 97 ? -1.149 0.025 -6.308 1.00 94.12 97 GLY A N 1
ATOM 742 C CA . GLY A 1 97 ? -2.288 -0.568 -7.008 1.00 94.12 97 GLY A CA 1
ATOM 743 C C . GLY A 1 97 ? -2.919 -1.711 -6.214 1.00 94.12 97 GLY A C 1
ATOM 744 O O . GLY A 1 97 ? -4.107 -1.652 -5.899 1.00 94.12 97 GLY A O 1
ATOM 745 N N . PHE A 1 98 ? -2.113 -2.690 -5.788 1.00 97.12 98 PHE A N 1
ATOM 746 C CA . PHE A 1 98 ? -2.560 -3.788 -4.922 1.00 97.12 98 PHE A CA 1
ATOM 747 C C . PHE A 1 98 ? -3.252 -3.267 -3.656 1.00 97.12 98 PHE A C 1
ATOM 749 O O . PHE A 1 98 ? -4.392 -3.626 -3.367 1.00 97.12 98 PHE A O 1
ATOM 756 N N . ALA A 1 99 ? -2.593 -2.365 -2.927 1.00 96.62 99 ALA A N 1
ATOM 757 C CA . ALA A 1 99 ? -3.112 -1.783 -1.698 1.00 96.62 99 ALA A CA 1
ATOM 758 C C . ALA A 1 99 ? -4.429 -1.020 -1.911 1.00 96.62 99 ALA A C 1
ATOM 760 O O . ALA A 1 99 ? -5.326 -1.110 -1.075 1.00 96.62 99 ALA A O 1
ATOM 761 N N . SER A 1 100 ? -4.567 -0.290 -3.019 1.00 94.50 100 SER A N 1
ATOM 762 C CA . SER A 1 100 ? -5.799 0.434 -3.351 1.00 94.50 100 SER A CA 1
ATOM 763 C C . SER A 1 100 ? -6.961 -0.522 -3.592 1.00 94.50 100 SER A C 1
ATOM 765 O O . SER A 1 100 ? -8.004 -0.371 -2.963 1.00 94.50 100 SER A O 1
ATOM 767 N N . VAL A 1 101 ? -6.754 -1.569 -4.392 1.00 95.44 101 VAL A N 1
ATOM 768 C CA . VAL A 1 101 ? -7.789 -2.573 -4.681 1.00 95.44 101 VAL A CA 1
ATOM 769 C C . VAL A 1 101 ? -8.300 -3.252 -3.401 1.00 95.44 101 VAL A C 1
ATOM 771 O O . VAL A 1 101 ? -9.506 -3.433 -3.238 1.00 95.44 101 VAL A O 1
ATOM 774 N N . LEU A 1 102 ? -7.414 -3.565 -2.447 1.00 96.31 102 LEU A N 1
ATOM 775 C CA . LEU A 1 102 ? -7.829 -4.138 -1.159 1.00 96.31 102 LEU A CA 1
ATOM 776 C C . LEU A 1 102 ? -8.695 -3.177 -0.328 1.00 96.31 102 LEU A C 1
ATOM 778 O O . LEU A 1 102 ? -9.589 -3.625 0.393 1.00 96.31 102 LEU A O 1
ATOM 782 N N . ARG A 1 103 ? -8.438 -1.865 -0.400 1.00 95.00 103 ARG A N 1
ATOM 783 C CA . ARG A 1 103 ? -9.198 -0.851 0.351 1.00 95.00 103 ARG A CA 1
ATOM 784 C C . ARG A 1 103 ? -10.581 -0.583 -0.241 1.00 95.00 103 ARG A C 1
ATOM 786 O O . ARG A 1 103 ? -11.485 -0.266 0.526 1.00 95.00 103 ARG A O 1
ATOM 793 N N . GLU A 1 104 ? -10.766 -0.765 -1.547 1.00 93.25 104 GLU A N 1
ATOM 794 C CA . GLU A 1 104 ? -12.075 -0.612 -2.208 1.00 93.25 104 GLU A CA 1
ATOM 795 C C . GLU A 1 104 ? -13.044 -1.773 -1.917 1.00 93.25 104 GLU A C 1
ATOM 797 O O . GLU A 1 104 ? -14.257 -1.629 -2.046 1.00 93.25 104 GLU A O 1
ATOM 802 N N . ARG A 1 105 ? -12.536 -2.922 -1.443 1.00 89.00 105 ARG A N 1
ATOM 803 C CA . ARG A 1 105 ? -13.335 -4.081 -0.991 1.00 89.00 105 ARG A CA 1
ATOM 804 C C . ARG A 1 105 ? -14.309 -4.647 -2.029 1.00 89.00 105 ARG A C 1
ATOM 806 O O . ARG A 1 105 ? -15.365 -5.166 -1.666 1.00 89.00 105 ARG A O 1
ATOM 813 N N . HIS A 1 106 ? -13.949 -4.619 -3.304 1.00 92.25 106 HIS A N 1
ATOM 814 C CA . HIS A 1 106 ? -14.761 -5.257 -4.340 1.00 92.25 106 HIS A CA 1
ATOM 815 C C . HIS A 1 106 ? -14.868 -6.790 -4.190 1.00 92.25 106 HIS A C 1
ATOM 817 O O . HIS A 1 106 ? -15.717 -7.408 -4.826 1.00 92.25 106 HIS A O 1
ATOM 823 N N . PHE A 1 107 ? -14.040 -7.405 -3.338 1.00 94.06 107 PHE A N 1
ATOM 824 C CA . PHE A 1 107 ? -14.066 -8.831 -3.009 1.00 94.06 107 PHE A CA 1
ATOM 825 C C . PHE A 1 107 ? -13.678 -9.080 -1.534 1.00 94.06 107 PHE A C 1
ATOM 827 O O . PHE A 1 107 ? -13.101 -8.199 -0.881 1.00 94.06 107 PHE A O 1
ATOM 834 N N . PRO A 1 108 ? -13.976 -10.270 -0.971 1.00 95.88 108 PRO A N 1
ATOM 835 C CA . PRO A 1 108 ? -13.551 -10.646 0.376 1.00 95.88 108 PRO A CA 1
ATOM 836 C C . PRO A 1 108 ? -12.026 -10.740 0.508 1.00 95.88 108 PRO A C 1
ATOM 838 O O . PRO A 1 108 ? -11.365 -11.508 -0.187 1.00 95.88 108 PRO A O 1
ATOM 841 N N . ILE A 1 109 ? -11.453 -10.000 1.456 1.00 95.81 109 ILE A N 1
ATOM 842 C CA . ILE A 1 109 ? -10.005 -10.007 1.687 1.00 95.81 109 ILE A CA 1
ATOM 843 C C . ILE A 1 109 ? -9.601 -11.282 2.432 1.00 95.81 109 ILE A C 1
ATOM 845 O O . ILE A 1 109 ? -9.987 -11.494 3.583 1.00 95.81 109 ILE A O 1
ATOM 849 N N . ASN A 1 110 ? -8.804 -12.128 1.780 1.00 93.31 110 ASN A N 1
ATOM 850 C CA . ASN A 1 110 ? -8.303 -13.367 2.367 1.00 93.31 110 ASN A CA 1
ATOM 851 C C . ASN A 1 110 ? -7.086 -13.137 3.293 1.00 93.31 110 ASN A C 1
ATOM 853 O O . ASN A 1 110 ? -6.418 -12.099 3.265 1.00 93.31 110 ASN A O 1
ATOM 857 N N . GLN A 1 111 ? -6.768 -14.143 4.119 1.00 96.06 111 GLN A N 1
ATOM 858 C CA . GLN A 1 111 ? -5.649 -14.072 5.069 1.00 96.06 111 GLN A CA 1
ATO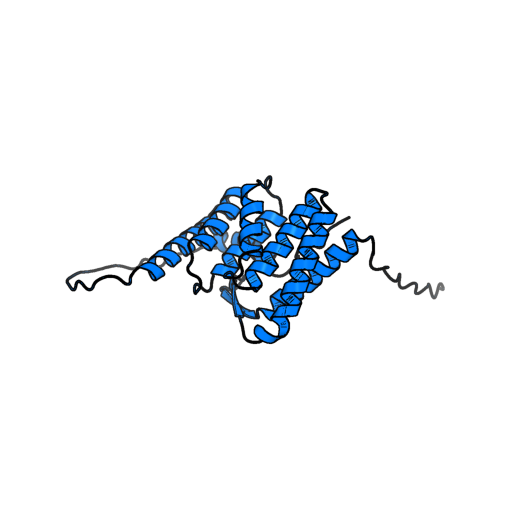M 859 C C . GLN A 1 111 ? -4.278 -13.997 4.373 1.00 96.06 111 GLN A C 1
ATOM 861 O O . GLN A 1 111 ? -3.318 -13.474 4.946 1.00 96.06 111 GLN A O 1
ATOM 866 N N . TYR A 1 112 ? -4.173 -14.503 3.142 1.00 97.38 112 TYR A N 1
ATOM 867 C CA . TYR A 1 112 ? -2.935 -14.460 2.371 1.00 97.38 112 TYR A CA 1
ATOM 868 C C . TYR A 1 112 ? -2.511 -13.010 2.095 1.00 97.38 112 TYR A C 1
ATOM 870 O O . TYR A 1 112 ? -1.395 -12.637 2.457 1.00 97.38 112 TYR A O 1
ATOM 878 N N . TYR A 1 113 ? -3.413 -12.157 1.599 1.00 97.75 113 TYR A N 1
ATOM 879 C CA . TYR A 1 113 ? -3.110 -10.742 1.349 1.00 97.75 113 TYR A CA 1
ATOM 880 C C . TYR A 1 113 ? -2.691 -9.991 2.617 1.00 97.75 113 TYR A C 1
ATOM 882 O O . TYR A 1 113 ? -1.737 -9.214 2.588 1.00 97.75 113 TYR A O 1
ATOM 890 N N . THR A 1 114 ? -3.334 -10.269 3.757 1.00 97.94 114 THR A N 1
ATOM 891 C CA . THR A 1 114 ? -2.938 -9.649 5.031 1.00 97.94 114 THR A CA 1
ATOM 892 C C . THR A 1 114 ? -1.552 -10.092 5.501 1.00 97.94 114 THR A C 1
ATOM 894 O O . THR A 1 114 ? -0.792 -9.261 5.988 1.00 97.94 114 THR A O 1
ATOM 897 N N . ARG A 1 115 ? -1.185 -11.371 5.319 1.00 98.31 115 ARG A N 1
ATOM 898 C CA . ARG A 1 115 ? 0.149 -11.879 5.685 1.00 98.31 115 ARG A CA 1
ATOM 899 C C . ARG A 1 115 ? 1.240 -11.271 4.813 1.00 98.31 115 ARG A C 1
ATOM 901 O O . ARG A 1 115 ? 2.286 -10.900 5.327 1.00 98.31 115 ARG A O 1
ATOM 908 N N . VAL A 1 116 ? 0.976 -11.134 3.515 1.00 98.38 116 VAL A N 1
ATOM 909 C CA . VAL A 1 116 ? 1.910 -10.505 2.576 1.00 98.38 116 VAL A CA 1
ATOM 910 C C . VAL A 1 116 ? 2.155 -9.043 2.944 1.00 98.38 116 VAL A C 1
ATOM 912 O O . VAL A 1 116 ? 3.306 -8.627 3.034 1.00 98.38 116 VAL A O 1
ATOM 915 N N . LEU A 1 117 ? 1.101 -8.266 3.218 1.00 98.50 117 LEU A N 1
ATOM 916 C CA . LEU A 1 117 ? 1.265 -6.884 3.682 1.00 98.50 117 LEU A CA 1
ATOM 917 C C . LEU A 1 117 ? 2.035 -6.817 5.003 1.00 98.50 117 LEU A C 1
ATOM 919 O O . LEU A 1 117 ? 2.871 -5.934 5.172 1.00 98.50 117 LEU A O 1
ATOM 923 N N . GLN A 1 118 ? 1.777 -7.746 5.926 1.00 98.50 118 GLN A N 1
ATOM 924 C CA . GLN A 1 118 ? 2.497 -7.794 7.193 1.00 98.50 118 GLN A CA 1
ATOM 925 C C . GLN A 1 118 ? 3.993 -8.033 6.973 1.00 98.50 118 GLN A C 1
ATOM 927 O O . GLN A 1 118 ? 4.796 -7.255 7.484 1.00 98.50 118 GLN A O 1
ATOM 932 N N . GLN A 1 119 ? 4.356 -9.005 6.131 1.00 98.44 119 GLN A N 1
ATOM 933 C CA . GLN A 1 119 ? 5.745 -9.255 5.750 1.00 98.44 119 GLN A CA 1
ATOM 934 C C . GLN A 1 119 ? 6.396 -8.013 5.128 1.00 98.44 119 GLN A C 1
ATOM 936 O O . GLN A 1 119 ? 7.449 -7.589 5.592 1.00 98.44 119 GLN A O 1
ATOM 941 N N . ILE A 1 120 ? 5.747 -7.385 4.137 1.00 98.25 120 ILE A N 1
ATOM 942 C CA . ILE A 1 120 ? 6.246 -6.151 3.503 1.00 98.25 120 ILE A CA 1
ATOM 943 C C . ILE A 1 120 ? 6.487 -5.066 4.553 1.00 98.25 120 ILE A C 1
ATOM 945 O O . ILE A 1 120 ? 7.465 -4.338 4.459 1.00 98.25 120 ILE A O 1
ATOM 949 N N . SER A 1 121 ? 5.602 -4.949 5.542 1.00 98.25 121 SER A N 1
ATOM 950 C CA . SER A 1 121 ? 5.685 -3.907 6.561 1.00 98.25 121 SER A CA 1
ATOM 951 C C . SER A 1 121 ? 6.751 -4.148 7.633 1.00 98.25 121 SER A C 1
ATOM 953 O O . SER A 1 121 ? 7.215 -3.195 8.246 1.00 98.25 121 SER A O 1
ATOM 955 N N . GLU A 1 122 ? 7.135 -5.402 7.871 1.00 97.81 122 GLU A N 1
ATOM 956 C CA . GLU A 1 122 ? 8.059 -5.789 8.947 1.00 97.81 122 GLU A CA 1
ATOM 957 C C . GLU A 1 122 ? 9.489 -6.041 8.442 1.00 97.81 122 GLU A C 1
ATOM 959 O O . GLU A 1 122 ? 10.436 -6.027 9.228 1.00 97.81 122 GLU A O 1
ATOM 964 N N . GLU A 1 123 ? 9.671 -6.256 7.139 1.00 97.62 123 GLU A N 1
ATOM 965 C CA . GLU A 1 123 ? 10.973 -6.559 6.554 1.00 97.62 123 GLU A CA 1
ATOM 966 C C . GLU A 1 123 ? 11.815 -5.287 6.348 1.00 97.62 123 GLU A C 1
ATOM 968 O O . GLU A 1 123 ? 11.520 -4.449 5.498 1.00 97.62 123 GLU A O 1
ATOM 973 N N . SER A 1 124 ? 12.913 -5.148 7.095 1.00 95.75 124 SER A N 1
ATOM 974 C CA . SER A 1 124 ? 13.776 -3.954 7.055 1.00 95.75 124 SER A CA 1
ATOM 975 C C . SER A 1 124 ? 14.483 -3.726 5.712 1.00 95.75 124 SER A C 1
ATOM 977 O O . SER A 1 124 ? 14.878 -2.598 5.420 1.00 95.75 124 SER A O 1
ATOM 979 N N . SER A 1 125 ? 14.620 -4.774 4.891 1.00 95.31 125 SER A N 1
ATOM 980 C CA . SER A 1 125 ? 15.195 -4.712 3.540 1.00 95.31 125 SER A CA 1
ATOM 981 C C . SER A 1 125 ? 14.275 -3.999 2.535 1.00 95.31 125 SER A C 1
ATOM 983 O O . SER A 1 125 ? 14.737 -3.496 1.510 1.00 95.31 125 SER A O 1
ATOM 985 N N . VAL A 1 126 ? 12.968 -3.953 2.815 1.00 95.31 126 VAL A N 1
ATOM 986 C CA . VAL A 1 126 ? 11.955 -3.340 1.951 1.00 95.31 126 VAL A CA 1
ATOM 987 C C . VAL A 1 126 ? 12.041 -1.817 2.075 1.00 95.31 126 VAL A C 1
ATOM 989 O O . VAL A 1 126 ? 12.116 -1.332 3.199 1.00 95.31 126 VAL A O 1
ATOM 992 N N . PRO A 1 127 ? 11.969 -1.034 0.979 1.00 94.69 127 PRO A N 1
ATOM 993 C CA . PRO A 1 127 ? 12.035 0.426 1.053 1.00 94.69 127 PRO A CA 1
ATOM 994 C C . PRO A 1 127 ? 11.017 1.020 2.041 1.00 94.69 127 PRO A C 1
ATOM 996 O O . PRO A 1 127 ? 9.865 0.568 2.058 1.00 94.69 127 PRO A O 1
ATOM 999 N N . PRO A 1 128 ? 11.370 2.057 2.825 1.00 95.75 128 PRO A N 1
ATOM 1000 C CA . PRO A 1 128 ? 10.482 2.581 3.860 1.00 95.75 128 PRO A CA 1
ATOM 1001 C C . PRO A 1 128 ? 9.106 2.995 3.337 1.00 95.75 128 PRO A C 1
ATOM 1003 O O . PRO A 1 128 ? 8.089 2.688 3.955 1.00 95.75 128 PRO A O 1
ATOM 1006 N N . LEU A 1 129 ? 9.044 3.586 2.138 1.00 95.44 129 LEU A N 1
ATOM 1007 C CA . LEU A 1 129 ? 7.775 3.959 1.514 1.00 95.44 129 LEU A CA 1
ATOM 1008 C C . LEU A 1 129 ? 6.816 2.776 1.330 1.00 95.44 129 LEU A C 1
ATOM 1010 O O . LEU A 1 129 ? 5.604 2.899 1.520 1.00 95.44 129 LEU A O 1
ATOM 1014 N N . HIS A 1 130 ? 7.352 1.604 1.008 1.00 96.88 130 HIS A N 1
ATOM 1015 C CA . HIS A 1 130 ? 6.557 0.399 0.825 1.00 96.88 130 HIS A CA 1
ATOM 1016 C C . HIS A 1 130 ? 6.041 -0.115 2.174 1.00 96.88 130 HIS A C 1
ATOM 1018 O O . HIS A 1 130 ? 4.875 -0.505 2.278 1.00 96.88 130 HIS A O 1
ATOM 1024 N N . ARG A 1 131 ? 6.878 -0.056 3.222 1.00 98.00 131 ARG A N 1
ATOM 1025 C CA . ARG A 1 131 ? 6.486 -0.427 4.589 1.00 98.00 131 ARG A CA 1
ATOM 1026 C C . ARG A 1 131 ? 5.373 0.471 5.122 1.00 98.00 131 ARG A C 1
ATOM 1028 O O . ARG A 1 131 ? 4.380 -0.039 5.640 1.00 98.00 131 ARG A O 1
ATOM 1035 N N . VAL A 1 132 ? 5.483 1.787 4.918 1.00 97.69 132 VAL A N 1
ATOM 1036 C CA . VAL A 1 132 ? 4.448 2.770 5.289 1.00 97.69 132 VAL A CA 1
ATOM 1037 C C . VAL A 1 132 ? 3.124 2.455 4.591 1.00 97.69 132 VAL A C 1
ATOM 1039 O O . VAL A 1 132 ? 2.096 2.340 5.260 1.00 97.69 132 VAL A O 1
ATOM 1042 N N . GLN A 1 133 ? 3.137 2.252 3.267 1.00 97.75 133 GLN A N 1
ATOM 1043 C CA . GLN A 1 133 ? 1.937 1.893 2.499 1.00 97.75 133 GLN A CA 1
ATOM 1044 C C . GLN A 1 133 ? 1.289 0.603 3.028 1.00 97.75 133 GLN A C 1
ATOM 1046 O O . GLN A 1 133 ? 0.059 0.510 3.131 1.00 97.75 133 GLN A O 1
ATOM 1051 N N . ALA A 1 134 ? 2.106 -0.394 3.379 1.00 98.38 134 ALA A N 1
ATOM 1052 C CA . ALA A 1 134 ? 1.636 -1.664 3.912 1.00 98.38 134 ALA A CA 1
ATOM 1053 C C . ALA A 1 134 ? 1.028 -1.514 5.316 1.00 98.38 134 ALA A C 1
ATOM 1055 O O . ALA A 1 134 ? -0.096 -1.972 5.533 1.00 98.38 134 ALA A O 1
ATOM 1056 N N . HIS A 1 135 ? 1.692 -0.809 6.239 1.00 98.62 135 HIS A N 1
ATOM 1057 C CA . HIS A 1 135 ? 1.136 -0.486 7.557 1.00 98.62 135 HIS A CA 1
ATOM 1058 C C . HIS A 1 135 ? -0.173 0.296 7.449 1.00 98.62 135 HIS A C 1
ATOM 1060 O O . HIS A 1 135 ? -1.162 -0.085 8.073 1.00 98.62 135 HIS A O 1
ATOM 1066 N N . PHE A 1 136 ? -0.228 1.337 6.617 1.00 98.19 136 PHE A N 1
ATOM 1067 C CA . PHE A 1 136 ? -1.454 2.103 6.396 1.00 98.19 136 PHE A CA 1
ATOM 1068 C C . PHE A 1 136 ? -2.608 1.203 5.927 1.00 98.19 136 PHE A C 1
ATOM 1070 O O . PHE A 1 136 ? -3.710 1.242 6.477 1.00 98.19 136 PHE A O 1
ATOM 1077 N N . THR A 1 137 ? -2.340 0.330 4.954 1.00 98.12 137 THR A N 1
ATOM 1078 C CA . THR A 1 137 ? -3.346 -0.586 4.401 1.00 98.12 137 THR A CA 1
ATOM 1079 C C . THR A 1 137 ? -3.797 -1.626 5.427 1.00 98.12 137 THR A C 1
ATOM 1081 O O . THR A 1 137 ? -4.994 -1.871 5.555 1.00 98.12 137 THR A O 1
ATOM 1084 N N . LEU A 1 138 ? -2.884 -2.188 6.226 1.00 98.50 138 LEU A N 1
ATOM 1085 C CA . LEU A 1 138 ? -3.224 -3.086 7.338 1.00 98.50 138 LEU A CA 1
ATOM 1086 C C . LEU A 1 138 ? -4.079 -2.393 8.404 1.00 98.50 138 LEU A C 1
ATOM 1088 O O . LEU A 1 138 ? -5.004 -3.010 8.938 1.00 98.50 138 LEU A O 1
ATOM 1092 N N . GLY A 1 139 ? -3.801 -1.119 8.693 1.00 97.75 139 GLY A N 1
ATOM 1093 C CA . GLY A 1 139 ? -4.609 -0.295 9.589 1.00 97.75 139 GLY A CA 1
ATOM 1094 C C . GLY A 1 139 ? -6.042 -0.151 9.087 1.00 97.75 139 GLY A C 1
ATOM 1095 O O . GLY A 1 139 ? -6.992 -0.424 9.824 1.00 97.75 139 GLY A O 1
ATOM 1096 N N . PHE A 1 140 ? -6.194 0.163 7.802 1.00 96.88 140 PHE A N 1
ATOM 1097 C CA . PHE A 1 140 ? -7.492 0.285 7.143 1.00 96.88 140 PHE A CA 1
ATOM 1098 C C . PHE A 1 140 ? -8.276 -1.031 7.143 1.00 96.88 140 PHE A C 1
ATOM 1100 O O . PHE A 1 140 ? -9.427 -1.071 7.579 1.00 96.88 140 PHE A O 1
ATOM 1107 N N . LEU A 1 141 ? -7.644 -2.133 6.736 1.00 96.56 141 LEU A N 1
ATOM 1108 C CA . LEU A 1 141 ? -8.273 -3.457 6.728 1.00 96.56 141 LEU A CA 1
ATOM 1109 C C . LEU A 1 141 ? -8.665 -3.922 8.138 1.00 96.56 141 LEU A C 1
ATOM 1111 O O . LEU A 1 141 ? -9.735 -4.501 8.325 1.00 96.56 141 LEU A O 1
ATOM 1115 N N . SER A 1 142 ? -7.836 -3.634 9.145 1.00 97.31 142 SER A N 1
ATOM 1116 C CA . SER A 1 142 ? -8.146 -3.946 10.545 1.00 97.31 142 SER A CA 1
ATOM 1117 C C . SER A 1 142 ? -9.348 -3.152 11.049 1.00 97.31 142 SER A C 1
ATOM 1119 O O . SER A 1 142 ? -10.202 -3.719 11.729 1.00 97.31 142 SER A O 1
ATOM 1121 N N . HIS A 1 143 ? -9.455 -1.871 10.682 1.00 95.12 143 HIS A N 1
ATOM 1122 C CA . HIS A 1 143 ? -10.605 -1.043 11.042 1.00 95.12 143 HIS A CA 1
ATOM 1123 C C . HIS A 1 143 ? -11.896 -1.609 10.443 1.00 95.12 143 HIS A C 1
ATOM 1125 O O . HIS A 1 143 ? -12.878 -1.798 11.153 1.00 95.12 143 HIS A O 1
ATOM 1131 N N . LEU A 1 144 ? -11.878 -1.954 9.153 1.00 93.38 144 LEU A N 1
ATOM 1132 C CA . LEU A 1 144 ? -13.031 -2.548 8.471 1.00 93.38 144 LEU A CA 1
ATOM 1133 C C . LEU A 1 144 ? -13.472 -3.886 9.071 1.00 93.38 144 LEU A C 1
ATOM 1135 O O . LEU A 1 144 ? -14.652 -4.223 9.015 1.00 93.38 144 LEU A O 1
ATOM 1139 N N . ALA A 1 145 ? -12.535 -4.641 9.640 1.00 95.19 145 ALA A N 1
ATOM 1140 C CA . ALA A 1 145 ? -12.809 -5.886 10.346 1.00 95.19 145 ALA A CA 1
ATOM 1141 C C . ALA A 1 145 ? -13.286 -5.681 11.801 1.00 95.19 145 ALA A C 1
ATOM 1143 O O . ALA A 1 145 ? -13.389 -6.660 12.537 1.00 95.19 145 ALA A O 1
ATOM 1144 N N . GLY A 1 146 ? -13.517 -4.438 12.245 1.00 94.62 146 GLY A N 1
ATOM 1145 C CA . GLY A 1 146 ? -13.900 -4.109 13.624 1.00 94.62 146 GLY A CA 1
ATOM 1146 C C . GLY A 1 146 ? -12.769 -4.270 14.648 1.00 94.62 146 GLY A C 1
ATOM 1147 O O . GLY A 1 146 ? -13.016 -4.291 15.849 1.00 94.62 146 GLY A O 1
ATOM 1148 N N . LYS A 1 147 ? -11.514 -4.405 14.200 1.00 96.81 147 LYS A N 1
ATOM 1149 C CA . LYS A 1 147 ? -10.336 -4.610 15.058 1.00 96.81 147 LYS A CA 1
ATOM 1150 C C . LYS A 1 147 ? -9.648 -3.278 15.342 1.00 96.81 147 LYS A C 1
ATOM 1152 O O . LYS A 1 147 ? -8.544 -3.017 14.863 1.00 96.81 147 LYS A O 1
ATOM 1157 N N . GLU A 1 148 ? -10.302 -2.422 16.118 1.00 95.81 148 GLU A N 1
ATOM 1158 C CA . GLU A 1 148 ? -9.875 -1.035 16.363 1.00 95.81 148 GLU A CA 1
ATOM 1159 C C . GLU A 1 148 ? -8.478 -0.912 16.988 1.00 95.81 148 GLU A C 1
ATOM 1161 O O . GLU A 1 148 ? -7.684 -0.055 16.587 1.00 95.81 148 GLU A O 1
ATOM 1166 N N . THR A 1 149 ? -8.135 -1.800 17.928 1.00 96.69 149 THR A N 1
ATOM 1167 C CA . THR A 1 149 ? -6.799 -1.836 18.543 1.00 96.69 149 THR A CA 1
ATOM 1168 C C . THR A 1 149 ? -5.726 -2.155 17.506 1.00 96.69 149 THR A C 1
ATOM 1170 O O . THR A 1 149 ? -4.714 -1.460 17.434 1.00 96.69 149 THR A O 1
ATOM 1173 N N . SER A 1 150 ? -5.952 -3.169 16.664 1.00 97.75 150 SER A N 1
ATOM 1174 C CA . SER A 1 150 ? -5.031 -3.520 15.578 1.00 97.75 150 SER A CA 1
ATOM 1175 C C . SER A 1 150 ? -4.913 -2.384 14.564 1.00 97.75 150 SER A C 1
ATOM 1177 O O . SER A 1 150 ? -3.802 -2.029 14.179 1.00 97.75 150 SER A O 1
ATOM 1179 N N . ALA A 1 151 ? -6.036 -1.762 14.192 1.00 97.69 151 ALA A N 1
ATOM 1180 C CA . ALA A 1 151 ? -6.062 -0.621 13.285 1.00 97.69 151 ALA A CA 1
ATOM 1181 C C . ALA A 1 151 ? -5.207 0.539 13.808 1.00 97.69 151 ALA A C 1
ATOM 1183 O O . ALA A 1 151 ? -4.313 1.021 13.112 1.00 97.69 151 ALA A O 1
ATOM 1184 N N . SER A 1 152 ? -5.422 0.923 15.069 1.00 97.56 152 SER A N 1
ATOM 1185 C CA . SER A 1 152 ? -4.653 1.978 15.731 1.00 97.56 152 SER A CA 1
ATOM 1186 C C . SER A 1 152 ? -3.162 1.658 15.778 1.00 97.56 152 SER A C 1
ATOM 1188 O O . SER A 1 152 ? -2.334 2.530 15.523 1.00 97.56 152 SER A O 1
ATOM 1190 N N . THR A 1 153 ? -2.805 0.412 16.092 1.00 98.31 153 THR A N 1
ATOM 1191 C CA . THR A 1 153 ? -1.407 -0.032 16.123 1.00 98.31 153 THR A CA 1
ATOM 1192 C C . THR A 1 153 ? -0.740 0.141 14.763 1.00 98.31 153 THR A C 1
ATOM 1194 O O . THR A 1 153 ? 0.342 0.717 14.690 1.00 98.31 153 THR A O 1
ATOM 1197 N N . PHE A 1 154 ? -1.382 -0.294 13.679 1.00 98.50 154 PHE A N 1
ATOM 1198 C CA . PHE A 1 154 ? -0.811 -0.170 12.339 1.00 98.50 154 PHE A CA 1
ATOM 1199 C C . PHE A 1 154 ? -0.712 1.279 11.855 1.00 98.50 154 PHE A C 1
ATOM 1201 O O . PHE A 1 154 ? 0.325 1.655 11.314 1.00 98.50 154 PHE A O 1
ATOM 1208 N N . TYR A 1 155 ? -1.719 2.122 12.105 1.00 98.31 155 TYR A N 1
ATOM 1209 C CA . TYR A 1 155 ? -1.615 3.545 11.770 1.00 98.31 155 TYR A CA 1
ATOM 1210 C C . TYR A 1 155 ? -0.497 4.243 12.549 1.00 98.31 155 TYR A C 1
ATOM 1212 O O . TYR A 1 155 ? 0.253 5.022 11.968 1.00 98.31 155 TYR A O 1
ATOM 1220 N N . ARG A 1 156 ? -0.320 3.932 13.842 1.00 98.44 156 ARG A N 1
ATOM 1221 C CA . ARG A 1 156 ? 0.808 4.464 14.625 1.00 98.44 156 ARG A CA 1
ATOM 1222 C C . ARG A 1 156 ? 2.153 4.006 14.069 1.00 98.44 156 ARG A C 1
ATOM 1224 O O . ARG A 1 156 ? 3.045 4.834 13.966 1.00 98.44 156 ARG A O 1
ATOM 1231 N N . LYS A 1 157 ? 2.287 2.737 13.668 1.00 98.38 157 LYS A N 1
ATOM 1232 C CA . LYS A 1 157 ? 3.510 2.242 13.014 1.00 98.38 157 LYS A CA 1
ATOM 1233 C C . LYS A 1 157 ? 3.810 2.992 11.713 1.00 98.38 157 LYS A C 1
ATOM 1235 O O . LYS A 1 157 ? 4.945 3.407 11.521 1.00 98.38 157 LYS A O 1
ATOM 1240 N N . ALA A 1 158 ? 2.800 3.231 10.869 1.00 97.81 158 ALA A N 1
ATOM 1241 C CA . ALA A 1 158 ? 2.967 4.035 9.656 1.00 97.81 158 ALA A CA 1
ATOM 1242 C C . ALA A 1 158 ? 3.472 5.454 9.978 1.00 97.81 158 ALA A C 1
ATOM 1244 O O . ALA A 1 158 ? 4.427 5.915 9.363 1.00 97.81 158 ALA A O 1
ATOM 1245 N N . LEU A 1 159 ? 2.882 6.122 10.977 1.00 97.81 159 LEU A N 1
ATOM 1246 C CA . LEU A 1 159 ? 3.308 7.458 11.410 1.00 97.81 159 LEU A CA 1
ATOM 1247 C C . LEU A 1 159 ? 4.728 7.479 11.987 1.00 97.81 159 LEU A C 1
ATOM 1249 O O . LEU A 1 159 ? 5.475 8.416 11.721 1.00 97.81 159 LEU A O 1
ATOM 1253 N N . THR A 1 160 ? 5.097 6.477 12.788 1.00 97.69 160 THR A N 1
ATOM 1254 C CA . THR A 1 160 ? 6.455 6.352 13.332 1.00 97.69 160 THR A CA 1
ATOM 1255 C C . THR A 1 160 ? 7.474 6.228 12.204 1.00 97.69 160 THR A C 1
ATOM 1257 O O . THR A 1 160 ? 8.406 7.022 12.153 1.00 97.69 160 THR A O 1
ATOM 1260 N N . GLU A 1 161 ? 7.241 5.320 11.256 1.00 96.19 161 GLU A N 1
ATOM 1261 C CA . GLU A 1 161 ? 8.127 5.117 10.106 1.00 96.19 161 GLU A CA 1
ATOM 1262 C C . GLU A 1 161 ? 8.243 6.393 9.249 1.00 96.19 161 GLU A C 1
ATOM 1264 O O . GLU A 1 161 ? 9.346 6.804 8.909 1.00 96.19 161 GLU A O 1
ATOM 1269 N N . ILE A 1 162 ? 7.141 7.103 8.968 1.00 95.50 162 ILE A N 1
ATOM 1270 C CA . ILE A 1 162 ? 7.196 8.385 8.234 1.00 95.50 162 ILE A CA 1
ATOM 1271 C C . ILE A 1 162 ? 8.097 9.404 8.951 1.00 95.50 162 ILE A C 1
ATOM 1273 O O . ILE A 1 162 ? 8.903 10.082 8.311 1.00 95.50 162 ILE A O 1
ATOM 1277 N N . ARG A 1 163 ? 7.979 9.520 10.280 1.00 95.00 163 ARG A N 1
ATOM 1278 C CA . ARG A 1 163 ? 8.774 10.470 11.076 1.00 95.00 163 ARG A CA 1
ATOM 1279 C C . ARG A 1 163 ? 10.257 10.123 11.077 1.00 95.00 163 ARG A C 1
ATOM 1281 O O . ARG A 1 163 ? 11.075 11.030 10.968 1.00 95.00 163 ARG A O 1
ATOM 1288 N N . GLU A 1 164 ? 10.591 8.842 11.178 1.00 94.50 164 GLU A N 1
ATOM 1289 C CA . GLU A 1 164 ? 11.977 8.359 11.170 1.00 94.50 164 GLU A CA 1
ATOM 1290 C C . GLU A 1 164 ? 12.678 8.621 9.831 1.00 94.50 164 GLU A C 1
ATOM 1292 O O . GLU A 1 164 ? 13.885 8.849 9.797 1.00 94.50 164 GLU A O 1
ATOM 1297 N N . GLN A 1 165 ? 11.927 8.648 8.729 1.00 92.38 165 GLN A N 1
ATOM 1298 C CA . GLN A 1 165 ? 12.479 8.784 7.380 1.00 92.38 165 GLN A CA 1
ATOM 1299 C C . GLN A 1 165 ? 12.455 10.209 6.820 1.00 92.38 165 GLN A C 1
ATOM 1301 O O . GLN A 1 165 ? 13.047 10.453 5.769 1.00 92.38 165 GLN A O 1
ATOM 1306 N N . ARG A 1 166 ? 11.800 11.161 7.500 1.00 82.94 166 ARG A N 1
ATOM 1307 C CA . ARG A 1 166 ? 11.539 12.523 6.993 1.00 82.94 166 ARG A CA 1
ATOM 1308 C C . ARG A 1 166 ? 12.796 13.271 6.525 1.00 82.94 166 ARG A C 1
ATOM 1310 O O . ARG A 1 166 ? 12.724 14.075 5.599 1.00 82.94 166 ARG A O 1
ATOM 1317 N N . GLU A 1 167 ? 13.946 13.005 7.135 1.00 78.12 167 GLU A N 1
ATOM 1318 C CA . GLU A 1 167 ? 15.213 13.634 6.742 1.00 78.12 167 GLU A CA 1
ATOM 1319 C C . GLU A 1 167 ? 15.941 12.889 5.610 1.00 78.12 167 GLU A C 1
ATOM 1321 O O . GLU A 1 167 ? 16.661 13.517 4.836 1.00 78.12 167 GLU A O 1
ATOM 1326 N N . ASN A 1 168 ? 15.716 11.581 5.452 1.00 83.00 168 ASN A N 1
ATOM 1327 C CA . ASN A 1 168 ? 16.485 10.733 4.534 1.00 83.00 168 ASN A CA 1
ATOM 1328 C C . ASN A 1 168 ? 15.960 10.753 3.088 1.00 83.00 168 ASN A C 1
ATOM 1330 O O . ASN A 1 168 ? 16.724 10.545 2.154 1.00 83.00 168 ASN A O 1
ATOM 1334 N N . ILE A 1 169 ? 14.669 11.023 2.895 1.00 82.19 169 ILE A N 1
ATOM 1335 C CA . ILE A 1 169 ? 13.953 10.783 1.625 1.00 82.19 169 ILE A CA 1
ATOM 1336 C C . ILE A 1 169 ? 13.678 12.045 0.796 1.00 82.19 169 ILE A C 1
ATOM 1338 O O . ILE A 1 169 ? 12.956 11.986 -0.200 1.00 82.19 169 ILE A O 1
ATOM 1342 N N . ARG A 1 170 ? 14.198 13.211 1.204 1.00 73.69 170 ARG A N 1
ATOM 1343 C CA . ARG A 1 170 ? 13.814 14.516 0.625 1.00 73.69 170 ARG A CA 1
ATOM 1344 C C . ARG A 1 170 ? 14.062 14.636 -0.884 1.00 73.69 170 ARG A C 1
ATOM 1346 O O . ARG A 1 170 ? 13.454 15.486 -1.526 1.00 73.69 170 ARG A O 1
ATOM 1353 N N . THR A 1 171 ? 14.951 13.820 -1.442 1.00 83.69 171 THR A N 1
ATOM 1354 C CA . THR A 1 171 ? 15.329 13.840 -2.864 1.00 83.69 171 THR A CA 1
ATOM 1355 C C . THR A 1 171 ? 14.823 12.630 -3.649 1.00 83.69 171 THR A C 1
ATOM 1357 O O . THR A 1 171 ? 15.033 12.562 -4.860 1.00 83.69 171 THR A O 1
ATOM 1360 N N . GLU A 1 172 ? 14.162 11.673 -2.996 1.00 90.06 172 GLU A N 1
ATOM 1361 C CA . GLU A 1 172 ? 13.680 10.463 -3.655 1.00 90.06 172 GLU A CA 1
ATOM 1362 C C . GLU A 1 172 ? 12.371 10.716 -4.409 1.00 90.06 172 GLU A C 1
ATOM 1364 O O . GLU A 1 172 ? 11.492 11.466 -3.971 1.00 90.06 172 GLU A O 1
ATOM 1369 N N . SER A 1 173 ? 12.213 10.037 -5.545 1.00 92.19 173 SER A N 1
ATOM 1370 C CA . SER A 1 173 ? 10.971 10.037 -6.314 1.00 92.19 173 SER A CA 1
ATOM 1371 C C . SER A 1 173 ? 10.611 8.630 -6.767 1.00 92.19 173 SER A C 1
ATOM 1373 O O . SER A 1 173 ? 11.475 7.771 -6.949 1.00 92.19 173 SER A O 1
ATOM 1375 N N . VAL A 1 174 ? 9.317 8.397 -6.953 1.00 91.75 174 VAL A N 1
ATOM 1376 C CA . VAL A 1 174 ? 8.776 7.154 -7.502 1.00 91.75 174 VAL A CA 1
ATOM 1377 C C . VAL A 1 174 ? 7.994 7.439 -8.769 1.00 91.75 174 VAL A C 1
ATOM 1379 O O . VAL A 1 174 ? 7.384 8.497 -8.920 1.00 91.75 174 VAL A O 1
ATOM 1382 N N . THR A 1 175 ? 7.995 6.474 -9.686 1.00 89.56 175 THR A N 1
ATOM 1383 C CA . THR A 1 175 ? 7.212 6.574 -10.915 1.00 89.56 175 THR A CA 1
ATOM 1384 C C . THR A 1 175 ? 5.807 6.042 -10.669 1.00 89.56 175 THR A C 1
ATOM 1386 O O . THR A 1 175 ? 5.605 4.856 -10.398 1.00 89.56 175 THR A O 1
ATOM 1389 N N . ILE A 1 176 ? 4.820 6.921 -10.781 1.00 85.56 176 ILE A N 1
ATOM 1390 C CA . ILE A 1 176 ? 3.405 6.596 -10.643 1.00 85.56 176 ILE A CA 1
ATOM 1391 C C . ILE A 1 176 ? 2.743 6.789 -12.005 1.00 85.56 176 ILE A C 1
ATOM 1393 O O . ILE A 1 176 ? 3.065 7.703 -12.759 1.00 85.56 176 ILE A O 1
ATOM 1397 N N . ASN A 1 177 ? 1.851 5.871 -12.362 1.00 80.00 177 ASN A N 1
ATOM 1398 C CA . ASN A 1 177 ? 1.061 6.012 -13.576 1.00 80.00 177 ASN A CA 1
ATOM 1399 C C . ASN A 1 177 ? 0.050 7.140 -13.352 1.00 80.00 177 ASN A C 1
ATOM 1401 O O . ASN A 1 177 ? -0.518 7.203 -12.275 1.00 80.00 177 ASN A O 1
ATOM 1405 N N . SER A 1 178 ? -0.167 8.023 -14.315 1.00 78.62 178 SER A N 1
ATOM 1406 C CA . SER A 1 178 ? -1.134 9.121 -14.252 1.00 78.62 178 SER A CA 1
ATOM 1407 C C . SER A 1 178 ? -2.045 9.091 -15.478 1.00 78.62 178 SER A C 1
ATOM 1409 O O . SER A 1 178 ? -1.803 8.356 -16.434 1.00 78.62 178 SER A O 1
ATOM 1411 N N . ARG A 1 179 ? -3.089 9.928 -15.489 1.00 73.69 179 ARG A N 1
ATOM 1412 C CA . ARG A 1 179 ? -3.960 10.095 -16.669 1.00 73.69 179 ARG A CA 1
ATOM 1413 C C . ARG A 1 179 ? -3.190 10.453 -17.941 1.00 73.69 179 ARG A C 1
ATOM 1415 O O . ARG A 1 179 ? -3.618 10.084 -19.026 1.00 73.69 179 ARG A O 1
ATOM 1422 N N . THR A 1 180 ? -2.087 11.183 -17.803 1.00 79.56 180 THR A N 1
ATOM 1423 C CA . THR A 1 180 ? -1.270 11.687 -18.913 1.00 79.56 180 THR A CA 1
ATOM 1424 C C . THR A 1 180 ? -0.002 10.858 -19.135 1.00 79.56 180 THR A C 1
ATOM 1426 O O . THR A 1 180 ? 0.893 11.300 -19.848 1.00 79.56 180 THR A O 1
ATOM 1429 N N . GLY A 1 181 ? 0.099 9.673 -18.523 1.00 81.00 181 GLY A N 1
ATOM 1430 C CA . GLY A 1 181 ? 1.272 8.798 -18.592 1.00 81.00 181 GLY A CA 1
ATOM 1431 C C . GLY A 1 181 ? 2.046 8.734 -17.277 1.00 81.00 181 GLY A C 1
ATOM 1432 O O . GLY A 1 181 ? 1.535 9.095 -16.221 1.00 81.00 181 GLY A O 1
ATOM 1433 N N . PHE A 1 182 ? 3.282 8.247 -17.309 1.00 82.31 182 PHE A N 1
ATOM 1434 C CA . PHE A 1 182 ? 4.084 8.088 -16.097 1.00 82.31 182 PHE A CA 1
ATOM 1435 C C . PHE A 1 182 ? 4.618 9.429 -15.581 1.00 82.31 182 PHE A C 1
ATOM 1437 O O . PHE A 1 182 ? 5.207 10.203 -16.331 1.00 82.31 182 PHE A O 1
ATOM 1444 N N . GLN A 1 183 ? 4.435 9.679 -14.286 1.00 89.88 183 GLN A N 1
ATOM 1445 C CA . GLN A 1 183 ? 4.909 10.871 -13.594 1.00 89.88 183 GLN A CA 1
ATOM 1446 C C . GLN A 1 183 ? 5.828 10.476 -12.436 1.00 89.88 183 GLN A C 1
ATOM 1448 O O . GLN A 1 183 ? 5.522 9.560 -11.669 1.00 89.88 183 GLN A O 1
ATOM 1453 N N . ALA A 1 184 ? 6.943 11.193 -12.291 1.00 91.12 184 ALA A N 1
ATOM 1454 C CA . ALA A 1 184 ? 7.756 11.133 -11.085 1.00 91.12 184 ALA A CA 1
ATOM 1455 C C . ALA A 1 184 ? 7.086 11.964 -9.981 1.00 91.12 184 ALA A C 1
ATOM 1457 O O . ALA A 1 184 ? 6.847 13.159 -10.161 1.00 91.12 184 ALA A O 1
ATOM 1458 N N . ILE A 1 185 ? 6.773 11.328 -8.855 1.00 91.25 185 ILE A N 1
ATOM 1459 C CA . ILE A 1 185 ? 6.199 11.973 -7.670 1.00 91.25 185 ILE A CA 1
ATOM 1460 C C . ILE A 1 185 ? 7.221 11.872 -6.542 1.00 91.25 185 ILE A C 1
ATOM 1462 O O . ILE A 1 185 ? 7.818 10.811 -6.340 1.00 91.25 185 ILE A O 1
ATOM 1466 N N . ALA A 1 186 ? 7.442 12.973 -5.824 1.00 92.50 186 ALA A N 1
ATOM 1467 C CA . ALA A 1 186 ? 8.355 12.981 -4.691 1.00 92.50 186 ALA A CA 1
ATOM 1468 C C . 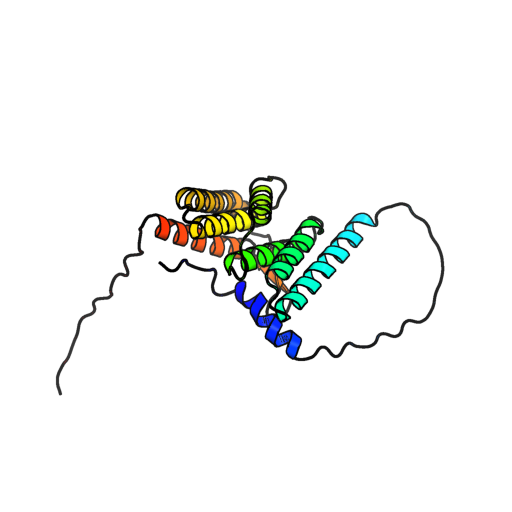ALA A 1 186 ? 7.827 12.050 -3.593 1.00 92.50 186 ALA A C 1
ATOM 1470 O O . ALA A 1 186 ? 6.647 12.087 -3.237 1.00 92.50 186 ALA A O 1
ATOM 1471 N N . VAL A 1 187 ? 8.709 11.230 -3.017 1.00 92.94 187 VAL A N 1
ATOM 1472 C CA . VAL A 1 187 ? 8.343 10.324 -1.915 1.00 92.94 187 VAL A CA 1
ATOM 1473 C C . VAL A 1 187 ? 7.768 11.110 -0.732 1.00 92.94 187 VAL A C 1
ATOM 1475 O O . VAL A 1 187 ? 6.822 10.658 -0.088 1.00 92.94 187 VAL A O 1
ATOM 1478 N N . GLN A 1 188 ? 8.277 12.324 -0.501 1.00 93.50 188 GLN A N 1
ATOM 1479 C CA . GLN A 1 188 ? 7.791 13.222 0.542 1.00 93.50 188 GLN A CA 1
ATOM 1480 C C . GLN A 1 188 ? 6.306 13.584 0.385 1.00 93.50 188 GLN A C 1
ATOM 1482 O O . GLN A 1 188 ? 5.594 13.631 1.387 1.00 93.50 188 GLN A O 1
ATOM 1487 N N . ASP A 1 189 ? 5.821 13.807 -0.839 1.00 92.31 189 ASP A N 1
ATOM 1488 C CA . ASP A 1 189 ? 4.415 14.165 -1.074 1.00 92.31 189 ASP A CA 1
ATOM 1489 C C . ASP A 1 189 ? 3.490 13.001 -0.711 1.00 92.31 189 ASP A C 1
ATOM 1491 O O . ASP A 1 189 ? 2.467 13.183 -0.050 1.00 92.31 189 ASP A O 1
ATOM 1495 N N . ILE A 1 190 ? 3.908 11.782 -1.056 1.00 92.81 190 ILE A N 1
ATOM 1496 C CA . ILE A 1 190 ? 3.185 10.555 -0.714 1.00 92.81 190 ILE A CA 1
ATOM 1497 C C . ILE A 1 190 ? 3.189 10.335 0.803 1.00 92.81 190 ILE A C 1
ATOM 1499 O O . ILE A 1 190 ? 2.177 9.937 1.379 1.00 92.81 190 ILE A O 1
ATOM 1503 N N . PHE A 1 191 ? 4.304 10.622 1.477 1.00 94.38 191 PHE A N 1
ATOM 1504 C CA . PHE A 1 191 ? 4.378 10.568 2.938 1.00 94.38 191 PHE A CA 1
ATOM 1505 C C . PHE A 1 191 ? 3.470 11.578 3.611 1.00 94.38 191 PHE A C 1
ATOM 1507 O O . PHE A 1 191 ? 2.784 11.204 4.556 1.00 94.38 191 PHE A O 1
ATOM 1514 N N . ASN A 1 192 ? 3.408 12.809 3.110 1.00 93.88 192 ASN A N 1
ATOM 1515 C CA . ASN A 1 192 ? 2.506 13.823 3.645 1.00 93.88 192 ASN A CA 1
ATOM 1516 C C . ASN A 1 192 ? 1.040 13.368 3.535 1.00 93.88 192 ASN A C 1
ATOM 1518 O O . ASN A 1 192 ? 0.286 13.480 4.503 1.00 93.88 192 ASN A O 1
ATOM 1522 N N . GLU A 1 193 ? 0.646 12.791 2.393 1.00 93.81 193 GLU A N 1
ATOM 1523 C CA . GLU A 1 193 ? -0.708 12.262 2.186 1.00 93.81 193 GLU A CA 1
ATOM 1524 C C . GLU A 1 193 ? -1.012 11.077 3.122 1.00 93.81 193 GLU A C 1
ATOM 1526 O O . GLU A 1 193 ? -2.055 11.041 3.782 1.00 93.81 193 GLU A O 1
ATOM 1531 N N . LEU A 1 194 ? -0.094 10.111 3.233 1.00 94.75 194 LEU A N 1
ATOM 1532 C CA . LEU A 1 194 ? -0.264 8.952 4.114 1.00 94.75 194 LEU A CA 1
ATOM 1533 C C . LEU A 1 194 ? -0.252 9.341 5.598 1.00 94.75 194 LEU A C 1
ATOM 1535 O O . LEU A 1 194 ? -1.023 8.774 6.373 1.00 94.75 194 LEU A O 1
ATOM 1539 N N . GLU A 1 195 ? 0.571 10.313 5.998 1.00 96.00 195 GLU A N 1
ATOM 1540 C CA . GLU A 1 195 ? 0.614 10.864 7.356 1.00 96.00 195 GLU A CA 1
ATOM 1541 C C . GLU A 1 195 ? -0.724 11.508 7.717 1.00 96.00 195 GLU A C 1
ATOM 1543 O O . GLU A 1 195 ? -1.311 11.174 8.752 1.00 96.00 195 GLU A O 1
ATOM 1548 N N . GLN A 1 196 ? -1.244 12.373 6.839 1.00 95.50 196 GLN A N 1
ATOM 1549 C CA . GLN A 1 196 ? -2.540 13.015 7.030 1.00 95.50 196 GLN A CA 1
ATOM 1550 C C . GLN A 1 196 ? -3.651 11.972 7.192 1.00 95.50 196 GLN A C 1
ATOM 1552 O O . GLN A 1 196 ? -4.382 12.002 8.186 1.00 95.50 196 GLN A O 1
ATOM 1557 N N . HIS A 1 197 ? -3.760 11.017 6.266 1.00 93.75 197 HIS A N 1
ATOM 1558 C CA . HIS A 1 197 ? -4.817 10.006 6.309 1.00 93.75 197 HIS A CA 1
ATOM 1559 C C . HIS A 1 197 ? -4.687 9.058 7.508 1.00 93.75 197 HIS A C 1
ATOM 1561 O O . HIS A 1 197 ? -5.693 8.691 8.120 1.00 93.75 197 HIS A O 1
ATOM 1567 N N . ALA A 1 198 ? -3.466 8.663 7.885 1.00 96.25 198 ALA A N 1
ATOM 1568 C CA . ALA A 1 198 ? -3.241 7.838 9.071 1.00 96.25 198 ALA A CA 1
ATOM 1569 C C . ALA A 1 198 ? -3.660 8.578 10.350 1.00 96.25 198 ALA A C 1
ATOM 1571 O O . ALA A 1 198 ? -4.319 7.990 11.212 1.00 96.25 198 ALA A O 1
ATOM 1572 N N . GLN A 1 199 ? -3.333 9.868 10.463 1.00 97.12 199 GLN A N 1
ATOM 1573 C CA . GLN A 1 199 ? -3.717 10.689 11.608 1.00 97.12 199 GLN A CA 1
ATOM 1574 C C . GLN A 1 199 ? -5.233 10.907 11.676 1.00 97.12 199 GLN A C 1
ATOM 1576 O O . GLN A 1 199 ? -5.822 10.804 12.752 1.00 97.12 199 GLN A O 1
ATOM 1581 N N . GLU A 1 200 ? -5.887 11.169 10.546 1.00 94.00 200 GLU A N 1
ATOM 1582 C CA . GLU A 1 200 ? -7.344 11.319 10.485 1.00 94.00 200 GLU A CA 1
ATOM 1583 C C . GLU A 1 200 ? -8.061 10.029 10.890 1.00 94.00 200 GLU A C 1
ATOM 1585 O O . GLU A 1 200 ? -8.963 10.065 11.730 1.00 94.00 200 GLU A O 1
ATOM 1590 N N . ASN A 1 201 ? -7.606 8.874 10.398 1.00 94.50 201 ASN A N 1
ATOM 1591 C CA . ASN A 1 201 ? -8.178 7.584 10.780 1.00 94.50 201 ASN A CA 1
ATOM 1592 C C . ASN A 1 201 ? -7.921 7.233 12.257 1.00 94.50 201 ASN A C 1
ATOM 1594 O O . ASN A 1 201 ? -8.782 6.627 12.896 1.00 94.50 201 ASN A O 1
ATOM 1598 N N . LEU A 1 202 ? -6.788 7.648 12.834 1.00 95.25 202 LEU A N 1
ATOM 1599 C CA . LEU A 1 202 ? -6.547 7.531 14.276 1.00 95.25 202 LEU A CA 1
ATOM 1600 C C . LEU A 1 202 ? -7.482 8.413 15.103 1.00 95.25 202 LEU A C 1
ATOM 1602 O O . LEU A 1 202 ? -7.997 7.950 16.118 1.00 95.25 202 LEU A O 1
ATOM 1606 N N . ASN A 1 203 ? -7.725 9.652 14.674 1.00 93.62 203 ASN A N 1
ATOM 1607 C CA . ASN A 1 203 ? -8.642 10.557 15.368 1.00 93.62 203 ASN A CA 1
ATOM 1608 C C . ASN A 1 203 ? -10.070 9.991 15.371 1.00 93.62 203 ASN A C 1
ATOM 1610 O O . ASN A 1 203 ? -10.730 9.991 16.410 1.00 93.62 203 ASN A O 1
ATOM 1614 N N . LEU A 1 204 ? -10.510 9.430 14.236 1.00 90.50 204 LEU A N 1
ATOM 1615 C CA . LEU A 1 204 ? -11.800 8.745 14.119 1.00 90.50 204 LEU A CA 1
ATOM 1616 C C . LEU A 1 204 ? -11.914 7.560 15.088 1.00 90.50 204 LEU A C 1
ATOM 1618 O O . LEU A 1 204 ? -12.920 7.433 15.780 1.00 90.50 204 LEU A O 1
ATOM 1622 N N . LEU A 1 205 ? -10.875 6.724 15.179 1.00 91.31 205 LEU A N 1
ATOM 1623 C CA . LEU A 1 205 ? -10.821 5.591 16.113 1.00 91.31 205 LEU A CA 1
ATOM 1624 C C . LEU A 1 205 ? -10.860 6.013 17.588 1.00 91.31 205 LEU A C 1
ATOM 1626 O O . LEU A 1 205 ? -11.314 5.252 18.433 1.00 91.31 205 LEU A O 1
ATOM 1630 N N . GLN A 1 206 ? -10.382 7.212 17.910 1.00 90.75 206 GLN A N 1
ATOM 1631 C CA . GLN A 1 206 ? -10.358 7.738 19.278 1.00 90.75 206 GLN A CA 1
ATOM 1632 C C . GLN A 1 206 ? -11.640 8.495 19.648 1.00 90.75 206 GLN A C 1
ATOM 1634 O O . GLN A 1 206 ? -11.724 9.052 20.740 1.00 90.75 206 GLN A O 1
ATOM 1639 N N . GLY A 1 207 ? -12.625 8.565 18.745 1.00 85.44 207 GLY A N 1
ATOM 1640 C CA . GLY A 1 207 ? -13.823 9.381 18.942 1.00 85.44 207 GLY A CA 1
ATOM 1641 C C . GLY A 1 207 ? -13.540 10.887 18.943 1.00 85.44 207 GLY A C 1
ATOM 1642 O O . GLY A 1 207 ? -14.428 11.678 19.262 1.00 85.44 207 GLY A O 1
ATOM 1643 N N . ILE A 1 208 ? -12.330 11.303 18.547 1.00 78.62 208 ILE A N 1
ATOM 1644 C CA . ILE A 1 208 ? -11.961 12.704 18.352 1.00 78.62 208 ILE A CA 1
ATOM 1645 C C . ILE A 1 208 ? -12.559 13.122 17.010 1.00 78.62 208 ILE A C 1
ATOM 1647 O O . ILE A 1 208 ? -11.890 13.196 15.978 1.00 78.62 208 ILE A O 1
ATOM 1651 N N . SER A 1 209 ? -13.868 13.363 17.010 1.00 64.81 209 SER A N 1
ATOM 1652 C CA . SER A 1 209 ? -14.498 14.085 15.913 1.00 64.81 209 SER A CA 1
ATOM 1653 C C . SER A 1 209 ? -13.835 15.455 15.885 1.00 64.81 209 SER A C 1
ATOM 1655 O O . SER A 1 209 ? -13.860 16.146 16.905 1.00 64.81 209 SER A O 1
ATOM 1657 N N . ARG A 1 210 ? -13.212 15.848 14.760 1.00 57.56 210 ARG A N 1
ATOM 1658 C CA . ARG A 1 210 ? -12.856 17.257 14.542 1.00 57.56 210 ARG A CA 1
ATOM 1659 C C . ARG A 1 210 ? -14.147 18.010 14.810 1.00 57.56 210 ARG A C 1
ATOM 1661 O O . ARG A 1 210 ? -15.094 17.845 14.043 1.00 57.56 210 ARG A O 1
ATOM 1668 N N . GLY A 1 211 ? -14.219 18.709 15.944 1.00 52.75 211 GLY A N 1
ATOM 1669 C CA . GLY A 1 211 ? -15.341 19.569 16.248 1.00 52.75 211 GLY A CA 1
ATOM 1670 C C . GLY A 1 211 ? -15.450 20.471 15.043 1.00 52.75 211 GLY A C 1
ATOM 1671 O O . GLY A 1 211 ? -14.559 21.284 14.808 1.00 52.75 211 GLY A O 1
ATOM 1672 N N . VAL A 1 212 ? -16.462 20.231 14.211 1.00 51.47 212 VAL A N 1
ATOM 1673 C CA . VAL A 1 212 ? -16.867 21.193 13.208 1.00 51.47 212 VAL A CA 1
ATOM 1674 C C . VAL A 1 212 ? -17.209 22.384 14.073 1.00 51.47 212 VAL A C 1
ATOM 1676 O O . VAL A 1 212 ? -18.225 22.374 14.766 1.00 51.47 212 VAL A O 1
ATOM 1679 N N . THR A 1 213 ? -16.288 23.340 14.155 1.00 52.81 213 THR A N 1
ATOM 1680 C CA . THR A 1 213 ? -16.584 24.680 14.615 1.00 52.81 213 THR A CA 1
ATOM 1681 C C . THR A 1 213 ? -17.670 25.133 13.666 1.00 52.81 213 THR A C 1
ATOM 1683 O O . THR A 1 213 ? -17.404 25.571 12.549 1.00 52.81 213 THR A O 1
ATOM 1686 N N . ALA A 1 214 ? -18.917 24.885 14.064 1.00 47.38 214 ALA A N 1
ATOM 1687 C CA . ALA A 1 214 ? -20.072 25.464 13.437 1.00 47.38 214 ALA A CA 1
ATOM 1688 C C . ALA A 1 214 ? -19.777 26.957 13.468 1.00 47.38 214 ALA A C 1
ATOM 1690 O O . ALA A 1 214 ? -19.737 27.567 14.536 1.00 47.38 214 ALA A O 1
ATOM 1691 N N . SER A 1 215 ? -19.438 27.509 12.307 1.00 48.25 215 SER A N 1
ATOM 1692 C CA . SER A 1 215 ? -19.369 28.942 12.108 1.00 48.25 215 SER A CA 1
ATOM 1693 C C . SER A 1 215 ? -20.806 29.427 12.251 1.00 48.25 215 SER A C 1
ATOM 1695 O O . SER A 1 215 ? -21.569 29.510 11.295 1.00 48.25 215 SER A O 1
ATOM 1697 N N . SER A 1 216 ? -21.216 29.630 13.502 1.00 50.47 216 SER A N 1
ATOM 1698 C CA . SER A 1 216 ? -22.414 30.356 13.866 1.00 50.47 216 SER A CA 1
ATOM 1699 C C . SER A 1 216 ? -22.111 31.833 13.656 1.00 50.47 216 SER A C 1
ATOM 1701 O O . SER A 1 216 ? -21.785 32.568 14.584 1.00 50.47 216 SER A O 1
ATOM 1703 N N . THR A 1 217 ? -22.189 32.257 12.408 1.00 54.78 217 THR A N 1
ATOM 1704 C CA . THR A 1 217 ? -22.567 33.627 12.067 1.00 54.78 217 THR A CA 1
ATOM 1705 C C . THR A 1 217 ? -23.936 33.472 11.420 1.00 54.78 217 THR A C 1
ATOM 1707 O O . THR A 1 217 ? -24.033 33.101 10.259 1.00 54.78 217 THR A O 1
ATOM 1710 N N . SER A 1 218 ? -24.988 33.340 12.231 1.00 57.78 218 SER A N 1
ATOM 1711 C CA . SER A 1 218 ? -25.719 34.470 12.821 1.00 57.78 218 SER A CA 1
ATOM 1712 C C . SER A 1 218 ? -26.259 35.371 11.722 1.00 57.78 218 SER A C 1
ATOM 1714 O O . SER A 1 218 ? -25.577 36.289 11.279 1.00 57.78 218 SER A O 1
ATOM 1716 N N . ASP A 1 219 ? -27.483 35.052 11.312 1.00 58.31 219 ASP A N 1
ATOM 1717 C CA . ASP A 1 219 ? -28.565 35.994 11.032 1.00 58.31 219 ASP A CA 1
ATOM 1718 C C . ASP A 1 219 ? -28.190 37.476 11.181 1.00 58.31 219 ASP A C 1
ATOM 1720 O O . ASP A 1 219 ? -27.913 37.961 12.282 1.00 58.31 219 ASP A O 1
ATOM 1724 N N . ALA A 1 220 ? -28.263 38.200 10.069 1.00 57.62 220 ALA A N 1
ATOM 1725 C CA . ALA A 1 220 ? -28.490 39.630 10.082 1.00 57.62 220 ALA A C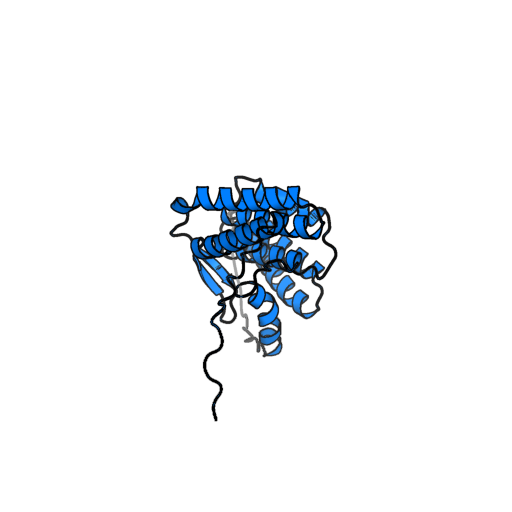A 1
ATOM 1726 C C . ALA A 1 220 ? -29.312 40.029 8.851 1.00 57.62 220 ALA A C 1
ATOM 1728 O O . ALA A 1 220 ? -28.825 40.006 7.721 1.00 57.62 220 ALA A O 1
ATOM 1729 N N . THR A 1 221 ? -30.507 40.542 9.146 1.00 57.62 221 THR A N 1
ATOM 1730 C CA . THR A 1 221 ? -31.291 41.511 8.356 1.00 57.62 221 THR A CA 1
ATOM 1731 C C . THR A 1 221 ? -32.406 40.951 7.469 1.00 57.62 221 THR A C 1
ATOM 1733 O O . THR A 1 221 ? -32.312 40.807 6.255 1.00 57.62 221 THR A O 1
ATOM 1736 N N .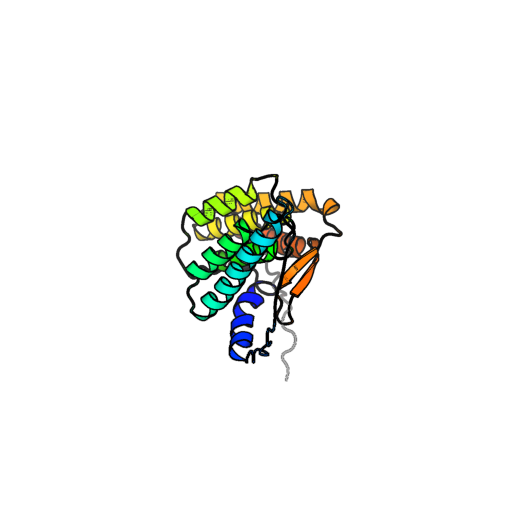 ARG A 1 222 ? -33.511 40.699 8.173 1.00 61.66 222 ARG A N 1
ATOM 1737 C CA . ARG A 1 222 ? -34.905 40.948 7.785 1.00 61.66 222 ARG A CA 1
ATOM 1738 C C . ARG A 1 222 ? -35.114 42.451 7.484 1.00 61.66 222 ARG A C 1
ATOM 1740 O O . ARG A 1 222 ? -34.440 43.257 8.113 1.00 61.66 222 ARG A O 1
ATOM 1747 N N . GLU A 1 223 ? -36.107 42.758 6.639 1.00 60.53 223 GLU A N 1
ATOM 1748 C CA . GLU A 1 223 ? -36.506 44.053 6.017 1.00 60.53 223 GLU A CA 1
ATOM 1749 C C . GLU A 1 223 ? -35.928 44.195 4.592 1.00 60.53 223 GLU A C 1
ATOM 1751 O O . GLU A 1 223 ? -34.717 44.263 4.426 1.00 60.53 223 GLU A O 1
ATOM 1756 N N . LEU A 1 224 ? -36.701 44.15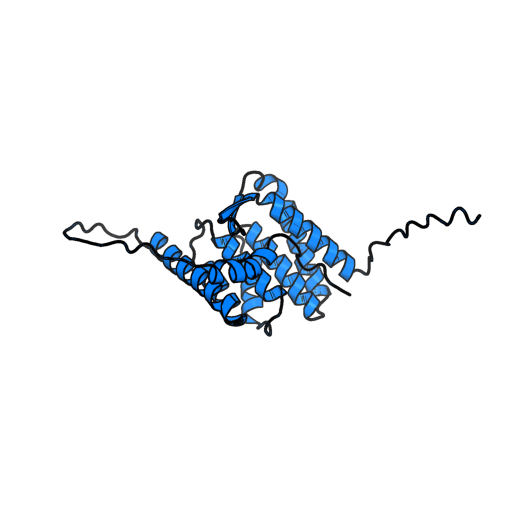4 3.497 1.00 53.47 224 LEU A N 1
ATOM 1757 C CA . LEU A 1 224 ? -38.094 44.552 3.218 1.00 53.47 224 LEU A CA 1
ATOM 1758 C C . LEU A 1 224 ? -38.815 43.538 2.314 1.00 53.47 224 LEU A C 1
ATOM 1760 O O . LEU A 1 224 ? -38.149 42.969 1.421 1.00 53.47 224 LEU A O 1
#

Organism: Prymnesium parvum (NCBI:txid97485)

Foldseek 3Di:
DDAPQLPDFALVQLVLLLVVVVVDDPDDDDDDDDDDDDDDDDDDCQQVVLQVQLVVLQVVLSVVSNVVVLVSNLVSLVSSLVSHDPPDLCNVQSLSSNLNSLLVCSDDDDPVSLVVLVCLLPDPVHPLLSNLSSLLSQLSVCVVVVNLVSNLVSLVSSLVSLVVCVVPQQPDWGWYQGSVGTDTDRSNVVSVSSNVSSVRNNCVSVVVDVPPPPPPPDDDDDDD